Protein AF-A0A3M1JU33-F1 (afdb_monomer_lite)

Foldseek 3Di:
DDDPPPDPPVVVVVVVVVVVVVVVVVVQVVQQVVLLVLLCVLLVVLLVLLPPPQPFDDFDKDWDDQDDDDDDPQDFDWDDDQQKIKTWHWDFDPDPVDPRFTWIWIFIGGNNHTQDIDIHDGADNNDFTKMWTFAAQEPLAPGTKIWIWTFRYDPFDWIWIWIWDAASDNRHIDIDTPGTAGDDTWDWGPQLPPRHTKTKDFPRLLDQQFAHNLLADGAIWIWGQYNNYIDTCLLPPSNLSVLSNSLSVLSVSQDGFEHSNLNSLLRNLLSCLSNVNNLSSLVSCVSGPHQPDQGNQKDFQDDADPVRHRPPPRIDGHTSLVSSLVSCVVVPRDHDPNSD

Sequence (340 aa):
MQPKSRLVPAAAILAVLAALLAARAQAEPEREARFRALLDAHNRAHLENAEFMIPTVATTMIKSEPRQSDERDRGPWELRAGAIALHVALRRTESIDVAGFPSPLLTLRVDGVQKLVSEGSPALPDLPLFTAQLVELDPHNPHPEIVFSSYTGGAHCCSDTRVLVSDSSGESWRELKLGLFDGDRLTANDLDGDGRFELAMRDNAFLYTFGCYACSAAPLRILKVERGKIVDASSEPRFRDAHVTHLARMIRYAPEPGLGANGFLAGYVAQKIRLGEGDQAWKLMLDYHDRETDWGLDHCTAKLNEKGECPAGKTVTLDFPAALKRFLKEQGYPLPAAAR

Structure (mmCIF, N/CA/C/O backbone):
data_AF-A0A3M1JU33-F1
#
_entry.id   AF-A0A3M1JU33-F1
#
loop_
_atom_site.group_PDB
_atom_site.id
_atom_site.type_symbol
_atom_site.label_atom_id
_atom_site.label_alt_id
_atom_site.label_comp_id
_atom_site.label_asym_id
_atom_site.label_entity_id
_atom_site.label_seq_id
_atom_site.pdbx_PDB_ins_code
_atom_site.Cartn_x
_atom_site.Cartn_y
_atom_site.Cartn_z
_atom_site.occupancy
_atom_site.B_iso_or_equiv
_atom_site.auth_seq_id
_atom_site.auth_comp_id
_atom_site.auth_asym_id
_atom_site.auth_atom_id
_atom_site.pdbx_PDB_model_num
ATOM 1 N N . MET A 1 1 ? 55.156 5.568 -53.121 1.00 43.34 1 MET A N 1
ATOM 2 C CA . MET A 1 1 ? 53.686 5.413 -53.045 1.00 43.34 1 MET A CA 1
ATOM 3 C C . MET A 1 1 ? 53.219 5.974 -51.710 1.00 43.34 1 MET A C 1
ATOM 5 O O . MET A 1 1 ? 53.403 5.316 -50.700 1.00 43.34 1 MET A O 1
ATOM 9 N N . GLN A 1 2 ? 52.709 7.208 -51.678 1.00 38.84 2 GLN A N 1
ATOM 10 C CA . GLN A 1 2 ? 52.021 7.740 -50.495 1.00 38.84 2 GLN A CA 1
ATOM 11 C C . GLN A 1 2 ? 50.522 7.418 -50.603 1.00 38.84 2 GLN A C 1
ATOM 13 O O . GLN A 1 2 ? 49.966 7.553 -51.699 1.00 38.84 2 GLN A O 1
ATOM 18 N N . PRO A 1 3 ? 49.856 6.991 -49.517 1.00 51.41 3 PRO A N 1
ATOM 19 C CA . PRO A 1 3 ? 48.426 6.738 -49.542 1.00 51.41 3 PRO A CA 1
ATOM 20 C C . PRO A 1 3 ? 47.683 8.078 -49.559 1.00 51.41 3 PRO A C 1
ATOM 22 O O . PRO A 1 3 ? 47.862 8.914 -48.676 1.00 51.41 3 PRO A O 1
ATOM 25 N N . LYS A 1 4 ? 46.841 8.294 -50.576 1.00 45.62 4 LYS A N 1
ATOM 26 C CA . LYS A 1 4 ? 45.889 9.411 -50.597 1.00 45.62 4 LYS A CA 1
ATOM 27 C C . LYS A 1 4 ? 44.870 9.187 -49.477 1.00 45.62 4 LYS A C 1
ATOM 29 O O . LYS A 1 4 ? 43.966 8.367 -49.631 1.00 45.62 4 LYS A O 1
ATOM 34 N N . SER A 1 5 ? 45.009 9.902 -48.364 1.00 52.56 5 SER A N 1
ATOM 35 C CA . SER A 1 5 ? 43.964 9.989 -47.348 1.00 52.56 5 SER A CA 1
ATOM 36 C C . SER A 1 5 ? 42.758 10.707 -47.959 1.00 52.56 5 SER A C 1
ATOM 38 O O . SER A 1 5 ? 42.806 11.887 -48.305 1.00 52.56 5 SER A O 1
ATOM 40 N N . ARG A 1 6 ? 41.657 9.976 -48.154 1.00 56.50 6 ARG A N 1
ATOM 41 C CA . ARG A 1 6 ? 40.364 10.589 -48.461 1.00 56.50 6 ARG A CA 1
ATOM 42 C C . ARG A 1 6 ? 39.857 11.235 -47.174 1.00 56.50 6 ARG A C 1
ATOM 44 O O . ARG A 1 6 ? 39.250 10.563 -46.349 1.00 56.50 6 ARG A O 1
ATOM 51 N N . LEU A 1 7 ? 40.144 12.523 -46.991 1.00 56.19 7 LEU A N 1
ATOM 52 C CA . LEU A 1 7 ? 39.442 13.341 -46.006 1.00 56.19 7 LEU A CA 1
ATOM 53 C C . LEU A 1 7 ? 37.961 13.362 -46.391 1.00 56.19 7 LEU A C 1
ATOM 55 O O . LEU A 1 7 ? 37.595 13.882 -47.445 1.00 56.19 7 LEU A O 1
ATOM 59 N N . VAL A 1 8 ? 37.114 12.767 -45.553 1.00 58.38 8 VAL A N 1
ATOM 60 C CA . VAL A 1 8 ? 35.668 12.976 -45.642 1.00 58.38 8 VAL A CA 1
ATOM 61 C C . VAL A 1 8 ? 35.426 14.454 -45.313 1.00 58.38 8 VAL A C 1
ATOM 63 O O . VAL A 1 8 ? 35.881 14.911 -44.263 1.00 58.38 8 VAL A O 1
ATOM 66 N N . PRO A 1 9 ? 34.777 15.236 -46.194 1.00 66.25 9 PRO A N 1
ATOM 67 C CA . PRO A 1 9 ? 34.578 16.656 -45.946 1.00 66.25 9 PRO A CA 1
ATOM 68 C C . PRO A 1 9 ? 33.701 16.840 -44.704 1.00 66.25 9 PRO A C 1
ATOM 70 O O . PRO A 1 9 ? 32.690 16.155 -44.551 1.00 66.25 9 PRO A O 1
ATOM 73 N N . ALA A 1 10 ? 34.061 17.784 -43.831 1.00 63.72 10 ALA A N 1
ATOM 74 C CA . ALA A 1 10 ? 33.332 18.075 -42.591 1.00 63.72 10 ALA A CA 1
ATOM 75 C C . ALA A 1 10 ? 31.821 18.304 -42.818 1.00 63.72 10 ALA A C 1
ATOM 77 O O . ALA A 1 10 ? 31.008 17.931 -41.978 1.00 63.72 10 ALA A O 1
ATOM 78 N N . ALA A 1 11 ? 31.436 18.821 -43.990 1.00 64.31 11 ALA A N 1
ATOM 79 C CA . ALA A 1 11 ? 30.042 18.976 -44.405 1.00 64.31 11 ALA A CA 1
ATOM 80 C C . ALA A 1 11 ? 29.279 17.640 -44.539 1.00 64.31 11 ALA A C 1
ATOM 82 O O . ALA A 1 11 ? 28.100 17.580 -44.206 1.00 64.31 11 ALA A O 1
ATOM 83 N N . ALA A 1 12 ? 29.937 16.560 -44.975 1.00 68.69 12 ALA A N 1
ATOM 84 C CA . ALA A 1 12 ? 29.324 15.233 -45.059 1.00 68.69 12 ALA A CA 1
ATOM 85 C C . ALA A 1 12 ? 29.125 14.610 -43.667 1.00 68.69 12 ALA A C 1
ATOM 87 O O . ALA A 1 12 ? 28.102 13.979 -43.422 1.00 68.69 12 ALA A O 1
ATOM 88 N N . ILE A 1 13 ? 30.058 14.842 -42.736 1.00 72.31 13 ILE A N 1
ATOM 89 C CA . ILE A 1 13 ? 29.919 14.420 -41.332 1.00 72.31 13 ILE A CA 1
ATOM 90 C C . ILE A 1 13 ? 28.769 15.184 -40.662 1.00 72.31 13 ILE A C 1
ATOM 92 O O . ILE A 1 13 ? 27.927 14.573 -40.006 1.00 72.31 13 ILE A O 1
ATOM 96 N N . LEU A 1 14 ? 28.682 16.500 -40.885 1.00 72.44 14 LEU A N 1
ATOM 97 C CA . LEU A 1 14 ? 27.614 17.344 -40.345 1.00 72.44 14 LEU A CA 1
ATOM 98 C C . LEU A 1 14 ? 26.231 16.954 -40.896 1.00 72.44 14 LEU A C 1
ATOM 100 O O . LEU A 1 14 ? 25.266 16.908 -40.140 1.00 72.44 14 LEU A O 1
ATOM 104 N N . ALA A 1 15 ? 26.138 16.616 -42.187 1.00 75.00 15 ALA A N 1
ATOM 105 C CA . ALA A 1 15 ? 24.897 16.159 -42.814 1.00 75.00 15 ALA A CA 1
ATOM 106 C C . ALA A 1 15 ? 24.427 14.796 -42.274 1.00 75.00 15 ALA A C 1
ATOM 108 O O . ALA A 1 15 ? 23.235 14.611 -42.041 1.00 75.00 15 ALA A O 1
ATOM 109 N N . VAL A 1 16 ? 25.350 13.858 -42.023 1.00 76.62 16 VAL A N 1
ATOM 110 C CA . VAL A 1 16 ? 25.028 12.555 -41.412 1.00 76.62 16 VAL A CA 1
ATOM 111 C C . VAL A 1 16 ? 24.582 12.721 -39.958 1.00 76.62 16 VAL A C 1
ATOM 113 O O . VAL A 1 16 ? 23.584 12.128 -39.561 1.00 76.62 16 VAL A O 1
ATOM 116 N N . LEU A 1 17 ? 25.261 13.566 -39.175 1.00 76.88 17 LEU A N 1
ATOM 117 C CA . LEU A 1 17 ? 24.848 13.902 -37.807 1.00 76.88 17 LEU A CA 1
ATOM 118 C C . LEU A 1 17 ? 23.465 14.564 -37.772 1.00 76.88 17 LEU A C 1
ATOM 120 O O . LEU A 1 17 ? 22.628 14.172 -36.964 1.00 76.88 17 LEU A O 1
ATOM 124 N N . ALA A 1 18 ? 23.196 15.515 -38.669 1.00 74.81 18 ALA A N 1
ATOM 125 C CA . ALA A 1 18 ? 21.888 16.157 -38.779 1.00 74.81 18 ALA A CA 1
ATOM 126 C C . ALA A 1 18 ? 20.784 15.164 -39.181 1.00 74.81 18 ALA A C 1
ATOM 128 O O . ALA A 1 18 ? 19.700 15.195 -38.605 1.00 74.81 18 ALA A O 1
ATOM 129 N N . ALA A 1 19 ? 21.063 14.244 -40.112 1.00 73.25 19 ALA A N 1
ATOM 130 C CA . ALA A 1 19 ? 20.122 13.197 -40.510 1.00 73.25 19 ALA A CA 1
ATOM 131 C C . ALA A 1 19 ? 19.848 12.191 -39.377 1.00 73.25 19 ALA A C 1
ATOM 133 O O . ALA A 1 19 ? 18.701 11.806 -39.172 1.00 73.25 19 ALA A O 1
ATOM 134 N N . LEU A 1 20 ? 20.870 11.803 -38.605 1.00 72.94 20 LEU A N 1
ATOM 135 C CA . LEU A 1 20 ? 20.719 10.938 -37.429 1.00 72.94 20 LEU A CA 1
ATOM 136 C C . LEU A 1 20 ? 19.917 11.621 -36.313 1.00 72.94 20 LEU A C 1
ATOM 138 O O . LEU A 1 20 ? 19.068 10.985 -35.694 1.00 72.94 20 LEU A O 1
ATOM 142 N N . LEU A 1 21 ? 20.150 12.916 -36.078 1.00 71.19 21 LEU A N 1
ATOM 143 C CA . LEU A 1 21 ? 19.381 13.710 -35.117 1.00 71.19 21 LEU A CA 1
ATOM 144 C C . LEU A 1 21 ? 17.921 13.865 -35.553 1.00 71.19 21 LEU A C 1
ATOM 146 O O . LEU A 1 21 ? 17.030 13.682 -34.731 1.00 71.19 21 LEU A O 1
ATOM 150 N N . ALA A 1 22 ? 17.668 14.138 -36.836 1.00 63.25 22 ALA A N 1
ATOM 151 C CA . ALA A 1 22 ? 16.316 14.228 -37.382 1.00 63.25 22 ALA A CA 1
ATOM 152 C C . ALA A 1 22 ? 15.576 12.880 -37.315 1.00 63.25 22 ALA A C 1
ATOM 154 O O . ALA A 1 22 ? 14.426 12.833 -36.887 1.00 63.25 22 ALA A O 1
ATOM 155 N N . ALA A 1 23 ? 16.249 11.775 -37.655 1.00 62.78 23 ALA A N 1
ATOM 156 C CA . ALA A 1 23 ? 15.681 10.433 -37.544 1.00 62.78 23 ALA A CA 1
ATOM 157 C C . ALA A 1 23 ? 15.350 10.069 -36.088 1.00 62.78 23 ALA A C 1
ATOM 159 O O . ALA A 1 23 ? 14.279 9.533 -35.817 1.00 62.78 23 ALA A O 1
ATOM 160 N N . ARG A 1 24 ? 16.227 10.411 -35.134 1.00 70.12 24 ARG A N 1
ATOM 161 C CA . ARG A 1 24 ? 15.970 10.202 -33.701 1.00 70.12 24 ARG A CA 1
ATOM 162 C C . ARG A 1 24 ? 14.818 11.075 -33.193 1.00 70.12 24 ARG A C 1
ATOM 164 O O . ARG A 1 24 ? 13.979 10.586 -32.449 1.00 70.12 24 ARG A O 1
ATOM 171 N N . ALA A 1 25 ? 14.741 12.329 -33.643 1.00 64.19 25 ALA A N 1
ATOM 172 C CA . ALA A 1 25 ? 13.662 13.252 -33.292 1.00 64.19 25 ALA A CA 1
ATOM 173 C C . ALA A 1 25 ? 12.283 12.796 -33.801 1.00 64.19 25 ALA A C 1
ATOM 175 O O . ALA A 1 25 ? 11.274 13.153 -33.203 1.00 64.19 25 ALA A O 1
ATOM 176 N N . GLN A 1 26 ? 12.233 12.006 -34.878 1.00 63.12 26 GLN A N 1
ATOM 177 C CA . GLN A 1 26 ? 10.991 11.454 -35.422 1.00 63.12 26 GLN A CA 1
ATOM 178 C C . GLN A 1 26 ? 10.647 10.069 -34.846 1.00 63.12 26 GLN A C 1
ATOM 180 O O . GLN A 1 26 ? 9.475 9.761 -34.645 1.00 63.12 26 GLN A O 1
ATOM 185 N N . ALA A 1 27 ? 11.657 9.261 -34.514 1.00 72.44 27 ALA A N 1
ATOM 186 C CA . ALA A 1 27 ? 11.470 7.928 -33.945 1.00 72.44 27 ALA A CA 1
ATOM 187 C C . ALA A 1 27 ? 10.917 7.940 -32.506 1.00 72.44 27 ALA A C 1
ATOM 189 O O . ALA A 1 27 ? 10.170 7.033 -32.144 1.00 72.44 27 ALA A O 1
ATOM 190 N N . GLU A 1 28 ? 11.258 8.943 -31.688 1.00 75.75 28 GLU A N 1
ATOM 191 C CA . GLU A 1 28 ? 10.765 9.034 -30.301 1.00 75.75 28 GLU A CA 1
ATOM 192 C C . GLU A 1 28 ? 9.240 9.270 -30.227 1.00 75.75 28 GLU A C 1
ATOM 194 O O . GLU A 1 28 ? 8.565 8.453 -29.599 1.00 75.75 28 GLU A O 1
ATOM 199 N N . PRO A 1 29 ? 8.643 10.258 -30.932 1.00 80.56 29 PRO A N 1
ATOM 200 C CA . PRO A 1 29 ? 7.186 10.425 -30.959 1.00 80.56 29 PRO A CA 1
ATOM 201 C C . PRO A 1 29 ? 6.429 9.205 -31.502 1.00 80.56 29 PRO A C 1
ATOM 203 O O . PRO A 1 29 ? 5.357 8.862 -31.005 1.00 80.56 29 PRO A O 1
ATOM 206 N N . GLU A 1 30 ? 6.972 8.514 -32.511 1.00 84.81 30 GLU A N 1
ATOM 207 C CA . GLU A 1 30 ? 6.365 7.281 -33.033 1.00 84.81 30 GLU A CA 1
ATOM 208 C C . GLU A 1 30 ? 6.422 6.141 -32.007 1.00 84.81 30 GLU A C 1
ATOM 210 O O . GLU A 1 30 ? 5.458 5.384 -31.850 1.00 84.81 30 GLU A O 1
ATOM 215 N N . ARG A 1 31 ? 7.539 6.024 -31.277 1.00 86.81 31 ARG A N 1
ATOM 216 C CA . ARG A 1 31 ? 7.705 5.050 -30.194 1.00 86.81 31 ARG A CA 1
ATOM 217 C C . ARG A 1 31 ? 6.733 5.323 -29.050 1.00 86.81 31 ARG A C 1
ATOM 219 O O . ARG A 1 31 ? 6.109 4.379 -28.564 1.00 86.81 31 ARG A O 1
ATOM 226 N N . GLU A 1 32 ? 6.588 6.584 -28.663 1.00 86.31 32 GLU A N 1
ATOM 227 C CA . GLU A 1 32 ? 5.654 7.067 -27.647 1.00 86.31 32 GLU A CA 1
ATOM 228 C C . GLU A 1 32 ? 4.199 6.763 -28.024 1.00 86.31 32 GLU A C 1
ATOM 230 O O . GLU A 1 32 ? 3.499 6.047 -27.303 1.00 86.31 32 GLU A O 1
ATOM 235 N N . ALA A 1 33 ? 3.770 7.187 -29.215 1.00 88.94 33 ALA A N 1
ATOM 236 C CA . ALA A 1 33 ? 2.422 6.925 -29.711 1.00 88.94 33 ALA A CA 1
ATOM 237 C C . ALA A 1 33 ? 2.118 5.420 -29.776 1.00 88.94 33 ALA A C 1
ATOM 239 O O . ALA A 1 33 ? 1.036 4.974 -29.383 1.00 88.94 33 ALA A O 1
ATOM 240 N N . ARG A 1 34 ? 3.090 4.607 -30.215 1.00 92.19 34 ARG A N 1
ATOM 241 C CA . ARG A 1 34 ? 2.953 3.146 -30.242 1.00 92.19 34 ARG A CA 1
ATOM 242 C C . ARG A 1 34 ? 2.850 2.554 -28.835 1.00 92.19 34 ARG A C 1
ATOM 244 O O . ARG A 1 34 ? 2.058 1.633 -28.641 1.00 92.19 34 ARG A O 1
ATOM 251 N N . PHE A 1 35 ? 3.617 3.065 -27.870 1.00 93.06 35 PHE A N 1
ATOM 252 C CA . PHE A 1 35 ? 3.530 2.634 -26.475 1.00 93.06 35 PHE A CA 1
ATOM 253 C C . PHE A 1 35 ? 2.130 2.870 -25.914 1.00 93.06 35 PHE A C 1
ATOM 255 O O . PHE A 1 35 ? 1.522 1.925 -25.412 1.00 93.06 35 PHE A O 1
ATOM 262 N N . ARG A 1 36 ? 1.595 4.092 -26.051 1.00 92.38 36 ARG A N 1
ATOM 263 C CA . ARG A 1 36 ? 0.246 4.417 -25.556 1.00 92.38 36 ARG A CA 1
ATOM 264 C C . ARG A 1 36 ? -0.819 3.574 -26.241 1.00 92.38 36 ARG A C 1
ATOM 266 O O . ARG A 1 36 ? -1.616 2.944 -25.556 1.00 92.38 36 ARG A O 1
ATOM 273 N N . ALA A 1 37 ? -0.760 3.447 -27.567 1.00 93.44 37 ALA A N 1
ATOM 274 C CA . ALA A 1 37 ? -1.710 2.629 -28.316 1.00 93.44 37 ALA A CA 1
ATOM 275 C C . ALA A 1 37 ? -1.711 1.155 -27.869 1.00 93.44 37 ALA A C 1
ATOM 277 O O . ALA A 1 37 ? -2.775 0.548 -27.744 1.00 93.44 37 ALA A O 1
ATOM 278 N N . LEU A 1 38 ? -0.535 0.570 -27.608 1.00 94.50 38 LEU A N 1
ATOM 279 C CA . LEU A 1 38 ? -0.427 -0.800 -27.099 1.00 94.50 38 LEU A CA 1
ATOM 280 C C . LEU A 1 38 ? -0.901 -0.918 -25.651 1.00 94.50 38 LEU A C 1
ATOM 282 O O . LEU A 1 38 ? -1.591 -1.883 -25.325 1.00 94.50 38 LEU A O 1
ATOM 286 N N . LEU A 1 39 ? -0.548 0.040 -24.791 1.00 94.69 39 LEU A N 1
ATOM 287 C CA . LEU A 1 39 ? -0.994 0.068 -23.401 1.00 94.69 39 LEU A CA 1
ATOM 288 C C . LEU A 1 39 ? -2.526 0.128 -23.328 1.00 94.69 39 LEU A C 1
ATOM 290 O O . LEU A 1 39 ? -3.127 -0.687 -22.630 1.00 94.69 39 LEU A O 1
ATOM 294 N N . ASP A 1 40 ? -3.159 0.999 -24.109 1.00 93.88 40 ASP A N 1
ATOM 295 C CA . ASP A 1 40 ? -4.617 1.113 -24.174 1.00 93.88 40 ASP A CA 1
ATOM 296 C C . ASP A 1 40 ? -5.252 -0.143 -24.776 1.00 93.88 40 ASP A C 1
ATOM 298 O O . ASP A 1 40 ? -6.207 -0.689 -24.227 1.00 93.88 40 ASP A O 1
ATOM 302 N N . ALA A 1 41 ? -4.708 -0.669 -25.879 1.00 95.44 41 ALA A N 1
ATOM 303 C CA . ALA A 1 41 ? -5.243 -1.870 -26.518 1.00 95.44 41 ALA A CA 1
ATOM 304 C C . ALA A 1 41 ? -5.181 -3.101 -25.599 1.00 95.44 41 ALA A C 1
ATOM 306 O O . ALA A 1 41 ? -6.154 -3.848 -25.509 1.00 95.44 41 ALA A O 1
ATOM 307 N N . HIS A 1 42 ? -4.069 -3.296 -24.887 1.00 95.56 42 HIS A N 1
ATOM 308 C CA . HIS A 1 42 ? -3.886 -4.406 -23.951 1.00 95.56 42 HIS A CA 1
ATOM 309 C C . HIS A 1 42 ? -4.799 -4.332 -22.727 1.00 95.56 42 HIS A C 1
ATOM 311 O O . HIS A 1 42 ? -5.046 -5.359 -22.095 1.00 95.56 42 HIS A O 1
ATOM 317 N N . ASN A 1 43 ? -5.281 -3.138 -22.382 1.00 95.81 43 ASN A N 1
ATOM 318 C CA . ASN A 1 43 ? -6.063 -2.903 -21.173 1.00 95.81 43 ASN A CA 1
ATOM 319 C C . ASN A 1 43 ? -7.472 -2.383 -21.460 1.00 95.81 43 ASN A C 1
ATOM 321 O O . ASN A 1 43 ? -8.170 -2.019 -20.523 1.00 95.81 43 ASN A O 1
ATOM 325 N N . ARG A 1 44 ? -7.916 -2.385 -22.722 1.00 93.69 44 ARG A N 1
ATOM 326 C CA . ARG A 1 44 ? -9.207 -1.824 -23.140 1.00 93.69 44 ARG A CA 1
ATOM 327 C C . ARG A 1 44 ? -10.370 -2.332 -22.295 1.00 93.69 44 ARG A C 1
ATOM 329 O O . ARG A 1 44 ? -11.113 -1.526 -21.756 1.00 93.69 44 ARG A O 1
ATOM 336 N N . ALA A 1 45 ? -10.456 -3.649 -22.109 1.00 90.44 45 ALA A N 1
ATOM 337 C CA . ALA A 1 45 ? -11.501 -4.256 -21.291 1.00 90.44 45 ALA A CA 1
ATOM 338 C C . ALA A 1 45 ? -11.461 -3.766 -19.833 1.00 90.44 45 ALA A C 1
ATOM 340 O O . ALA A 1 45 ? -12.504 -3.566 -19.229 1.00 90.44 45 ALA A O 1
ATOM 341 N N . HIS A 1 46 ? -10.277 -3.538 -19.260 1.00 91.50 46 HIS A N 1
ATOM 342 C CA . HIS A 1 46 ? -10.152 -2.999 -17.902 1.00 91.50 46 HIS A CA 1
ATOM 343 C C . HIS A 1 46 ? -10.540 -1.527 -17.842 1.00 91.50 46 HIS A C 1
ATOM 345 O O . HIS A 1 46 ? -11.219 -1.127 -16.910 1.00 91.50 46 HIS A O 1
ATOM 351 N N . LEU A 1 47 ? -10.132 -0.732 -18.833 1.00 90.00 47 LEU A N 1
ATOM 352 C CA . LEU A 1 47 ? -10.402 0.705 -18.899 1.00 90.00 47 LEU A CA 1
ATOM 353 C C . LEU A 1 47 ? -11.888 1.009 -19.128 1.00 90.00 47 LEU A C 1
ATOM 355 O O . LEU A 1 47 ? -12.414 1.920 -18.499 1.00 90.00 47 LEU A O 1
ATOM 359 N N . GLU A 1 48 ? -12.564 0.231 -19.975 1.00 86.19 48 GLU A N 1
ATOM 360 C CA . GLU A 1 48 ? -14.014 0.331 -20.205 1.00 86.19 48 GLU A CA 1
ATOM 361 C C . GLU A 1 48 ? -14.817 -0.070 -18.959 1.00 86.19 48 GLU A C 1
ATOM 363 O O . GLU A 1 48 ? -15.863 0.507 -18.685 1.00 86.19 48 GLU A O 1
ATOM 368 N N . ASN A 1 49 ? -14.301 -1.019 -18.175 1.00 73.50 49 ASN A N 1
ATOM 369 C CA . ASN A 1 49 ? -14.936 -1.493 -16.947 1.00 73.50 49 ASN A CA 1
ATOM 370 C C . ASN A 1 49 ? -14.457 -0.748 -15.687 1.00 73.50 49 ASN A C 1
ATOM 372 O O . ASN A 1 49 ? -14.935 -1.029 -14.597 1.00 73.50 49 ASN A O 1
ATOM 376 N N . ALA A 1 50 ? -13.533 0.212 -15.789 1.00 69.56 50 ALA A N 1
ATOM 377 C CA . ALA A 1 50 ? -12.955 0.903 -14.630 1.00 69.56 50 ALA A CA 1
ATOM 378 C C . ALA A 1 50 ? -13.917 1.890 -13.937 1.00 69.56 50 ALA A C 1
ATOM 380 O O . ALA A 1 50 ? -13.522 2.562 -12.983 1.00 69.56 50 ALA A O 1
ATOM 381 N N . GLU A 1 51 ? -15.172 1.984 -14.387 1.00 56.31 51 GLU A N 1
ATOM 382 C CA . GLU A 1 51 ? -16.220 2.798 -13.758 1.00 56.31 51 GLU A CA 1
ATOM 383 C C . GLU A 1 51 ? -16.729 2.234 -12.420 1.00 56.31 51 GLU A C 1
ATOM 385 O O . GLU A 1 51 ? -17.568 2.860 -11.769 1.00 56.31 51 GLU A O 1
ATOM 390 N N . PHE A 1 52 ? -16.177 1.117 -11.934 1.00 53.22 52 PHE A N 1
ATOM 391 C CA . PHE A 1 52 ? -16.380 0.678 -10.555 1.00 53.22 52 PHE A CA 1
ATOM 392 C C . PHE A 1 52 ? -15.656 1.623 -9.588 1.00 53.22 52 PHE A C 1
ATOM 394 O O . PHE A 1 52 ? -14.535 1.385 -9.125 1.00 53.22 52 PHE A O 1
ATOM 401 N N . MET A 1 53 ? -16.326 2.722 -9.248 1.00 53.31 53 MET A N 1
ATOM 402 C CA . MET A 1 53 ? -16.142 3.343 -7.945 1.00 53.31 53 MET A CA 1
ATOM 403 C C . MET A 1 53 ? -16.452 2.249 -6.926 1.00 53.31 53 MET A C 1
ATOM 405 O O . MET A 1 53 ? -17.618 1.894 -6.765 1.00 53.31 53 MET A O 1
ATOM 409 N N . ILE A 1 54 ? -15.418 1.694 -6.278 1.00 56.56 54 ILE A N 1
ATOM 410 C CA . ILE A 1 54 ? -15.601 0.931 -5.037 1.00 56.56 54 ILE A CA 1
ATOM 411 C C . ILE A 1 54 ? -16.541 1.795 -4.194 1.00 56.56 54 ILE A C 1
ATOM 413 O O . ILE A 1 54 ? -16.185 2.958 -3.954 1.00 56.56 54 ILE A O 1
ATOM 417 N N . PRO A 1 55 ? -17.757 1.320 -3.872 1.00 54.59 55 PRO A N 1
ATOM 418 C CA . PRO A 1 55 ? -18.745 2.151 -3.215 1.00 54.59 55 PRO A CA 1
ATOM 419 C C . PRO A 1 55 ? -18.099 2.772 -1.986 1.00 54.59 55 PRO A C 1
ATOM 421 O O . PRO A 1 55 ? -17.574 2.059 -1.133 1.00 54.59 55 PRO A O 1
ATOM 424 N N . THR A 1 56 ? -18.086 4.103 -1.898 1.00 58.84 56 THR A N 1
ATOM 425 C CA . THR A 1 56 ? -17.616 4.755 -0.680 1.00 58.84 56 THR A CA 1
ATOM 426 C C . THR A 1 56 ? -18.652 4.470 0.397 1.00 58.84 56 THR A C 1
ATOM 428 O O . THR A 1 56 ? -19.647 5.186 0.523 1.00 58.84 56 THR A O 1
ATOM 431 N N . VAL A 1 57 ? -18.451 3.395 1.154 1.00 67.81 57 VAL A N 1
ATOM 432 C CA . VAL A 1 57 ? -19.254 3.121 2.339 1.00 67.81 57 VAL A CA 1
ATOM 433 C C . VAL A 1 57 ? -18.884 4.183 3.364 1.00 67.81 57 VAL A C 1
ATOM 435 O O . VAL A 1 57 ? -17.721 4.325 3.741 1.00 67.81 57 VAL A O 1
ATOM 438 N N . ALA A 1 58 ? -19.864 4.986 3.777 1.00 70.81 58 ALA A N 1
ATOM 439 C CA . ALA A 1 58 ? -19.639 6.001 4.791 1.00 70.81 58 ALA A CA 1
ATOM 440 C C . ALA A 1 58 ? -19.221 5.316 6.099 1.00 70.81 58 ALA A C 1
ATOM 442 O O . ALA A 1 58 ? -20.016 4.614 6.720 1.00 70.81 58 ALA A O 1
ATOM 443 N N . THR A 1 59 ? -17.973 5.520 6.513 1.00 79.12 59 THR A N 1
ATOM 444 C CA . THR A 1 59 ? -17.468 5.012 7.790 1.00 79.12 59 THR A CA 1
ATOM 445 C C . THR A 1 59 ? -17.460 6.097 8.846 1.00 79.12 59 THR A C 1
ATOM 447 O O . THR A 1 59 ? -17.182 7.266 8.565 1.00 79.12 59 THR A O 1
ATOM 450 N N . THR A 1 60 ? -17.671 5.689 10.087 1.00 86.31 60 THR A N 1
ATOM 451 C CA . THR A 1 60 ? -17.563 6.567 11.243 1.00 86.31 60 THR A CA 1
ATOM 452 C C . THR A 1 60 ? -16.087 6.773 11.593 1.00 86.31 60 THR A C 1
ATOM 454 O O . THR A 1 60 ? -15.389 5.824 11.955 1.00 86.31 60 THR A O 1
ATOM 457 N N . MET A 1 61 ? -15.591 8.009 11.487 1.00 91.81 61 MET A N 1
ATOM 458 C CA . MET A 1 61 ? -14.181 8.302 11.748 1.00 91.81 61 MET A CA 1
ATOM 459 C C . MET A 1 61 ? -13.932 9.701 12.308 1.00 91.81 61 MET A C 1
ATOM 461 O O . MET A 1 61 ? -14.649 10.653 12.009 1.00 91.81 61 MET A O 1
ATOM 465 N N . ILE A 1 62 ? -12.844 9.820 13.064 1.00 89.06 62 ILE A N 1
ATOM 466 C CA . ILE A 1 62 ? -12.172 11.083 13.356 1.00 89.06 62 ILE A CA 1
ATOM 467 C C . ILE A 1 62 ? -11.142 11.314 12.254 1.00 89.06 62 ILE A C 1
ATOM 469 O O . ILE A 1 62 ? -10.345 10.425 11.948 1.00 89.06 62 ILE A O 1
ATOM 473 N N . LYS A 1 63 ? -11.109 12.522 11.699 1.00 88.44 63 LYS A N 1
ATOM 474 C CA . LYS A 1 63 ? -10.075 12.962 10.765 1.00 88.44 63 LYS A CA 1
ATOM 475 C C . LYS A 1 63 ? -9.645 14.372 11.137 1.00 88.44 63 LYS A C 1
ATOM 477 O O . LYS A 1 63 ? -10.484 15.262 11.237 1.00 88.44 63 LYS A O 1
ATOM 482 N N . SER A 1 64 ? -8.349 14.579 11.331 1.00 84.06 64 SER A N 1
ATOM 483 C CA . SER A 1 64 ? -7.801 15.934 11.380 1.00 84.06 64 SER A CA 1
ATOM 484 C C . SER A 1 64 ? -7.561 16.432 9.955 1.00 84.06 64 SER A C 1
ATOM 486 O O . SER A 1 64 ? -7.026 15.687 9.121 1.00 84.06 64 SER A O 1
ATOM 488 N N . GLU A 1 65 ? -7.887 17.691 9.694 1.00 77.00 65 GLU A N 1
ATOM 489 C CA . GLU A 1 65 ? -7.653 18.337 8.402 1.00 77.00 65 GLU A CA 1
ATOM 490 C C . GLU A 1 65 ? -6.491 19.340 8.481 1.00 77.00 65 GLU A C 1
ATOM 492 O O . GLU A 1 65 ? -6.295 19.962 9.532 1.00 77.00 65 GLU A O 1
ATOM 497 N N . PRO A 1 66 ? -5.735 19.544 7.383 1.00 66.88 66 PRO A N 1
ATOM 498 C CA . PRO A 1 66 ? -4.788 20.649 7.285 1.00 66.88 66 PRO A CA 1
ATOM 499 C C . PRO A 1 66 ? -5.553 21.968 7.416 1.00 66.88 66 PRO A C 1
ATOM 501 O O . PRO A 1 66 ? -6.513 22.202 6.680 1.00 66.88 66 PRO A O 1
ATOM 504 N N . ARG A 1 67 ? -5.149 22.850 8.334 1.00 61.16 67 ARG A N 1
ATOM 505 C CA . ARG A 1 67 ? -5.781 24.169 8.476 1.00 61.16 67 ARG A CA 1
ATOM 506 C C . ARG A 1 67 ? -4.874 25.274 7.968 1.00 61.16 67 ARG A C 1
ATOM 508 O O . ARG A 1 67 ? -3.729 25.391 8.391 1.00 61.16 67 ARG A O 1
ATOM 515 N N . GLN A 1 68 ? -5.428 26.130 7.111 1.00 50.78 68 GLN A N 1
ATOM 516 C CA . GLN A 1 68 ? -4.902 27.477 6.912 1.00 50.78 68 GLN A CA 1
ATOM 517 C C . GLN A 1 68 ? -5.160 28.259 8.202 1.00 50.78 68 GLN A C 1
ATOM 519 O O . GLN A 1 68 ? -6.314 28.501 8.540 1.00 50.78 68 GLN A O 1
ATOM 524 N N . SER A 1 69 ? -4.087 28.551 8.940 1.00 47.91 69 SER A N 1
ATOM 525 C CA . SER A 1 69 ? -3.975 29.624 9.940 1.00 47.91 69 SER A CA 1
ATOM 526 C C . SER A 1 69 ? -5.286 30.035 10.633 1.00 47.91 69 SER A C 1
ATOM 528 O O . SER A 1 69 ? -5.926 30.993 10.214 1.00 47.91 69 SER A O 1
ATOM 530 N N . ASP A 1 70 ? -5.692 29.299 11.669 1.00 47.69 70 ASP A N 1
ATOM 531 C CA . ASP A 1 70 ? -6.231 29.877 12.909 1.00 47.69 70 ASP A CA 1
ATOM 532 C C . ASP A 1 70 ? -6.625 28.771 13.897 1.00 47.69 70 ASP A C 1
ATOM 534 O O . ASP A 1 70 ? -7.262 27.769 13.564 1.00 47.69 70 ASP A O 1
ATOM 538 N N . GLU A 1 71 ? -6.229 28.984 15.148 1.00 51.28 71 GLU A N 1
ATOM 539 C CA . GLU A 1 71 ? -6.060 28.042 16.262 1.00 51.28 71 GLU A CA 1
ATOM 540 C C . GLU A 1 71 ? -7.334 27.359 16.815 1.00 51.28 71 GLU A C 1
ATOM 542 O O . GLU A 1 71 ? -7.363 26.935 17.968 1.00 51.28 71 GLU A O 1
ATOM 547 N N . ARG A 1 72 ? -8.400 27.211 16.021 1.00 47.44 72 ARG A N 1
ATOM 548 C CA . ARG A 1 72 ? -9.730 26.802 16.511 1.00 47.44 72 ARG A CA 1
ATOM 549 C C . ARG A 1 72 ? -10.050 25.292 16.521 1.00 47.44 72 ARG A C 1
ATOM 551 O O . ARG A 1 72 ? -11.092 24.951 17.053 1.00 47.44 72 ARG A O 1
ATOM 558 N N . ASP A 1 73 ? -9.181 24.394 16.029 1.00 52.22 73 ASP A N 1
ATOM 559 C CA . ASP A 1 73 ? -9.336 22.913 16.160 1.00 52.22 73 ASP A CA 1
ATOM 560 C C . ASP A 1 73 ? -8.080 22.281 16.759 1.00 52.22 73 ASP A C 1
ATOM 562 O O . ASP A 1 73 ? -7.386 21.471 16.148 1.00 52.22 73 ASP A O 1
ATOM 566 N N . ARG A 1 74 ? -7.768 22.659 17.992 1.00 63.53 74 ARG A N 1
ATOM 567 C CA . ARG A 1 74 ? -6.858 21.872 18.835 1.00 63.53 74 ARG A CA 1
ATOM 568 C C . ARG A 1 74 ? -7.636 21.129 19.921 1.00 63.53 74 ARG A C 1
ATOM 570 O O . ARG A 1 74 ? -7.118 20.917 21.013 1.00 63.53 74 ARG A O 1
ATOM 577 N N . GLY A 1 75 ? -8.911 20.833 19.666 1.00 64.81 75 GLY A N 1
ATOM 578 C CA . GLY A 1 75 ? -9.740 20.114 20.622 1.00 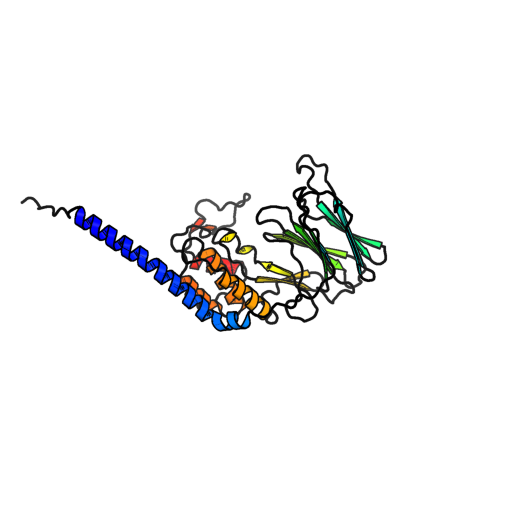64.81 75 GLY A CA 1
ATOM 579 C C . GLY A 1 75 ? -9.223 18.691 20.814 1.00 64.81 75 GLY A C 1
ATOM 580 O O . GLY A 1 75 ? -8.577 18.151 19.915 1.00 64.81 75 GLY A O 1
ATOM 581 N N . PRO A 1 76 ? -9.519 18.047 21.949 1.00 80.44 76 PRO A N 1
ATOM 582 C CA . PRO A 1 76 ? -9.625 16.607 21.896 1.00 80.44 76 PRO A CA 1
ATOM 583 C C . PRO A 1 76 ? -10.726 16.233 20.893 1.00 80.44 76 PRO A C 1
ATOM 585 O O . PRO A 1 76 ? -11.803 16.832 20.885 1.00 80.44 76 PRO A O 1
ATOM 588 N N . TRP A 1 77 ? -10.451 15.262 20.032 1.00 91.62 77 TRP A N 1
ATOM 589 C CA . TRP A 1 77 ? -11.439 14.706 19.116 1.00 91.62 77 TRP A CA 1
ATOM 590 C C . TRP A 1 77 ? -12.091 13.503 19.769 1.00 91.62 77 TRP A C 1
ATOM 592 O O . TRP A 1 77 ? -11.393 12.625 20.271 1.00 91.62 77 TRP A O 1
ATOM 602 N N . GLU A 1 78 ? -13.415 13.430 19.726 1.00 93.75 78 GLU A N 1
ATOM 603 C CA . GLU A 1 78 ? -14.155 12.313 20.301 1.00 93.75 78 GLU A CA 1
ATOM 604 C C . GLU A 1 78 ? -15.021 11.615 19.262 1.00 93.75 78 GLU A C 1
ATOM 606 O O . GLU A 1 78 ? -15.603 12.241 18.376 1.00 93.75 78 GLU A O 1
ATOM 611 N N . LEU A 1 79 ? -15.133 10.300 19.415 1.00 94.56 79 LEU A N 1
ATOM 612 C CA . LEU A 1 79 ? -16.059 9.467 18.673 1.00 94.56 79 LEU A CA 1
ATOM 613 C C . LEU A 1 79 ? -16.713 8.470 19.618 1.00 94.56 79 LEU A C 1
ATOM 615 O O . LEU A 1 79 ? -16.032 7.868 20.443 1.00 94.56 79 LEU A O 1
ATOM 619 N N . ARG A 1 80 ? -18.025 8.264 19.486 1.00 94.62 80 ARG A N 1
ATOM 620 C CA . ARG A 1 80 ? -18.765 7.239 20.231 1.00 94.62 80 ARG A CA 1
ATOM 621 C C . ARG A 1 80 ? -19.625 6.422 19.281 1.00 94.62 80 ARG A C 1
ATOM 623 O O . ARG A 1 80 ? -20.348 6.992 18.470 1.00 94.62 80 ARG A O 1
ATOM 630 N N . ALA A 1 81 ? -19.559 5.104 19.413 1.00 92.75 81 ALA A N 1
ATOM 631 C CA . ALA A 1 81 ? -20.375 4.156 18.668 1.00 92.75 81 ALA A CA 1
ATOM 632 C C . ALA A 1 81 ? -20.669 2.943 19.562 1.00 92.75 81 ALA A C 1
ATOM 634 O O . ALA A 1 81 ? -19.785 2.138 19.854 1.00 92.75 81 ALA A O 1
ATOM 635 N N . GLY A 1 82 ? -21.913 2.837 20.039 1.00 92.12 82 GLY A N 1
ATOM 636 C CA . GLY A 1 82 ? -22.292 1.820 21.022 1.00 92.12 82 GLY A CA 1
ATOM 637 C C . GLY A 1 82 ? -21.443 1.912 22.296 1.00 92.12 82 GLY A C 1
ATOM 638 O O . GLY A 1 82 ? -21.314 2.987 22.882 1.00 92.12 82 GLY A O 1
ATOM 639 N N . ALA A 1 83 ? -20.852 0.785 22.699 1.00 93.44 83 ALA A N 1
ATOM 640 C CA . ALA A 1 83 ? -19.961 0.677 23.856 1.00 93.44 83 ALA A CA 1
ATOM 641 C C . ALA A 1 83 ? -18.590 1.350 23.648 1.00 93.44 83 ALA A C 1
ATOM 643 O O . ALA A 1 83 ? -17.897 1.647 24.623 1.00 93.44 83 ALA A O 1
ATOM 644 N N . ILE A 1 84 ? -18.186 1.592 22.396 1.00 96.19 84 ILE A N 1
ATOM 645 C CA . ILE A 1 84 ? -16.856 2.100 22.055 1.00 96.19 84 ILE A CA 1
ATOM 646 C C . ILE A 1 84 ? -16.849 3.626 22.094 1.00 96.19 84 ILE A C 1
ATOM 648 O O . ILE A 1 84 ? -17.684 4.294 21.479 1.00 96.19 84 ILE A O 1
ATOM 652 N N . ALA A 1 85 ? -15.855 4.183 22.782 1.00 97.12 85 ALA A N 1
ATOM 653 C CA . ALA A 1 85 ? -15.532 5.598 22.757 1.00 97.12 85 ALA A CA 1
ATOM 654 C C . ALA A 1 85 ? -14.043 5.803 22.455 1.00 97.12 85 ALA A C 1
ATOM 656 O O . ALA A 1 85 ? -13.178 5.280 23.160 1.00 97.12 85 ALA A O 1
ATOM 657 N N . LEU A 1 86 ? -13.751 6.599 21.429 1.00 97.62 86 LEU A N 1
ATOM 658 C CA . LEU A 1 86 ? -12.408 7.043 21.077 1.00 97.62 86 LEU A CA 1
ATOM 659 C C . LEU A 1 86 ? -12.246 8.498 21.489 1.00 97.62 86 LEU A C 1
ATOM 661 O O . LEU A 1 86 ? -13.132 9.317 21.255 1.00 97.62 86 LEU A O 1
ATOM 665 N N . HIS A 1 87 ? -11.101 8.816 22.072 1.00 96.69 87 HIS A N 1
ATOM 666 C CA . HIS A 1 87 ? -10.699 10.182 22.366 1.00 96.69 87 HIS A CA 1
ATOM 667 C C . HIS A 1 87 ? -9.268 10.380 21.877 1.00 96.69 87 HIS A C 1
ATOM 669 O O . HIS A 1 87 ? -8.366 9.706 22.366 1.00 96.69 87 HIS A O 1
ATOM 675 N N . VAL A 1 88 ? -9.042 11.303 20.949 1.00 95.00 88 VAL A N 1
ATOM 676 C CA . VAL A 1 88 ? -7.706 11.654 20.460 1.00 95.00 88 VAL A CA 1
ATOM 677 C C . VAL A 1 88 ? -7.320 13.022 21.004 1.00 95.00 88 VAL A C 1
ATOM 679 O O . VAL A 1 88 ? -8.113 13.951 20.928 1.00 95.00 88 VAL A O 1
ATOM 682 N N . ALA A 1 89 ? -6.110 13.171 21.533 1.00 92.06 89 ALA A N 1
ATOM 683 C CA . ALA A 1 89 ? -5.549 14.467 21.913 1.00 92.06 89 ALA A CA 1
ATOM 684 C C . ALA A 1 89 ? -4.107 14.590 21.423 1.00 92.06 89 ALA A C 1
ATOM 686 O O . ALA A 1 89 ? -3.397 13.594 21.332 1.00 92.06 89 ALA A O 1
ATOM 687 N N . LEU A 1 90 ? -3.651 15.807 21.126 1.00 88.75 90 LEU A N 1
ATOM 688 C CA . LEU A 1 90 ? -2.248 16.030 20.782 1.00 88.75 90 LEU A CA 1
ATOM 689 C C . LEU A 1 90 ? -1.407 16.129 22.053 1.00 88.75 90 LEU A C 1
ATOM 691 O O . LEU A 1 90 ? -1.636 16.996 22.897 1.00 88.75 90 LEU A O 1
ATOM 695 N N . ARG A 1 91 ? -0.397 15.271 22.163 1.00 85.56 91 ARG A N 1
ATOM 696 C CA . ARG A 1 91 ? 0.627 15.330 23.201 1.00 85.56 91 ARG A CA 1
ATOM 697 C C . ARG A 1 91 ? 1.883 15.967 22.621 1.00 85.56 91 ARG A C 1
ATOM 699 O O . ARG A 1 91 ? 2.334 15.570 21.555 1.00 85.56 91 ARG A O 1
ATOM 706 N N . ARG A 1 92 ? 2.465 16.941 23.320 1.00 77.12 92 ARG A N 1
ATOM 707 C CA . ARG A 1 92 ? 3.792 17.478 22.987 1.00 77.12 92 ARG A CA 1
ATOM 708 C C . ARG A 1 92 ? 4.821 16.832 23.901 1.00 77.12 92 ARG A C 1
ATOM 710 O O . ARG A 1 92 ? 4.640 16.837 25.117 1.00 77.12 92 ARG A O 1
ATOM 717 N N . THR A 1 93 ? 5.872 16.270 23.321 1.00 60.50 93 THR A N 1
ATOM 718 C CA . THR A 1 93 ? 6.984 15.707 24.090 1.00 60.50 93 THR A CA 1
ATOM 719 C C . THR A 1 93 ? 8.039 16.791 24.287 1.00 60.50 93 THR A C 1
ATOM 721 O O . THR A 1 93 ? 8.539 17.358 23.318 1.00 60.50 93 THR A O 1
ATOM 724 N N . GLU A 1 94 ? 8.381 17.090 25.540 1.00 55.56 94 GLU A N 1
ATOM 725 C CA . GLU A 1 94 ? 9.531 17.932 25.886 1.00 55.56 94 GLU A CA 1
ATOM 726 C C . GLU A 1 94 ? 10.802 17.076 25.787 1.00 55.56 94 GLU A C 1
ATOM 728 O O . GLU A 1 94 ? 11.271 16.507 26.768 1.00 55.56 94 GLU A O 1
ATOM 733 N N . SER A 1 95 ? 11.318 16.893 24.572 1.00 49.28 95 SER A N 1
ATOM 734 C CA . SER A 1 95 ? 12.580 16.192 24.315 1.00 49.28 95 SER A CA 1
ATOM 735 C C . SER A 1 95 ? 13.529 17.108 23.547 1.00 49.28 95 SER A C 1
ATOM 737 O O . SER A 1 95 ? 13.114 17.810 22.626 1.00 49.28 95 SER A O 1
ATOM 739 N N . ILE A 1 96 ? 14.804 17.097 23.941 1.00 50.97 96 ILE A N 1
ATOM 740 C CA . ILE A 1 96 ? 15.877 17.927 23.372 1.00 50.97 96 ILE A CA 1
AT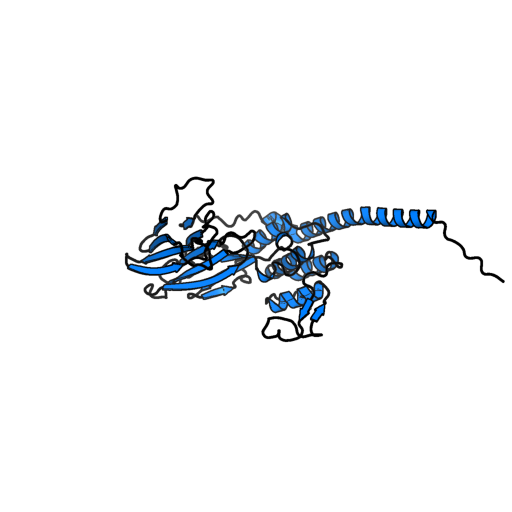OM 741 C C . ILE A 1 96 ? 16.234 17.479 21.937 1.00 50.97 96 ILE A C 1
ATOM 743 O O . ILE A 1 96 ? 16.706 18.296 21.150 1.00 50.97 96 ILE A O 1
ATOM 747 N N . ASP A 1 97 ? 15.926 16.228 21.568 1.00 53.38 97 ASP A N 1
ATOM 748 C CA . ASP A 1 97 ? 16.338 15.615 20.292 1.00 53.38 97 ASP A CA 1
ATOM 749 C C . ASP A 1 97 ? 15.236 15.613 19.210 1.00 53.38 97 ASP A C 1
ATOM 751 O O . ASP A 1 97 ? 15.510 15.407 18.029 1.00 53.38 97 ASP A O 1
ATOM 755 N N . VAL A 1 98 ? 13.981 15.868 19.595 1.00 53.59 98 VAL A N 1
ATOM 756 C CA . VAL A 1 98 ? 12.820 16.016 18.698 1.00 53.59 98 VAL A CA 1
ATOM 757 C C . VAL A 1 98 ? 12.064 17.248 19.163 1.00 53.59 98 VAL A C 1
ATOM 759 O O . VAL A 1 98 ? 11.248 17.180 20.077 1.00 53.59 98 VAL A O 1
ATOM 762 N N . ALA A 1 99 ? 12.394 18.396 18.580 1.00 53.38 99 ALA A N 1
ATOM 763 C CA . ALA A 1 99 ? 11.872 19.694 18.984 1.00 53.38 99 ALA A CA 1
ATOM 764 C C . ALA A 1 99 ? 10.330 19.729 18.999 1.00 53.38 99 ALA A C 1
ATOM 766 O O . ALA A 1 99 ? 9.715 19.984 17.975 1.00 53.38 99 ALA A O 1
ATOM 767 N N . GLY A 1 100 ? 9.694 19.494 20.152 1.00 62.59 100 GLY A N 1
ATOM 768 C CA . GLY A 1 100 ? 8.296 19.846 20.445 1.00 62.59 100 GLY A CA 1
ATOM 769 C C . GLY A 1 100 ? 7.213 19.363 19.465 1.00 62.59 100 GLY A C 1
ATOM 770 O O . GLY A 1 100 ? 6.112 19.922 19.475 1.00 62.59 100 GLY A O 1
ATOM 771 N N . PHE A 1 101 ? 7.496 18.371 18.616 1.00 79.75 101 PHE A N 1
ATOM 772 C CA . PHE A 1 101 ? 6.556 17.872 17.613 1.00 79.75 101 PHE A CA 1
ATOM 773 C C . PHE A 1 101 ? 5.369 17.176 18.298 1.00 79.75 101 PHE A C 1
ATOM 775 O O . PHE A 1 101 ? 5.582 16.310 19.151 1.00 79.75 101 PHE A O 1
ATOM 782 N N . PRO A 1 102 ? 4.118 17.570 17.994 1.00 84.81 102 PRO A N 1
ATOM 783 C CA . PRO A 1 102 ? 2.942 16.927 18.560 1.00 84.81 102 PRO A CA 1
ATOM 784 C C . PRO A 1 102 ? 2.755 15.506 18.012 1.00 84.81 102 PRO A C 1
ATOM 786 O O . PRO A 1 102 ? 2.844 15.276 16.806 1.00 84.81 102 PRO A O 1
ATOM 789 N N . SER A 1 103 ? 2.399 14.583 18.901 1.00 89.00 103 SER A N 1
ATOM 790 C CA . SER A 1 103 ? 1.945 13.227 18.584 1.00 89.00 103 SER A CA 1
ATOM 791 C C . SER A 1 103 ? 0.453 13.094 18.900 1.00 89.00 103 SER A C 1
ATOM 793 O O . SER A 1 103 ? 0.025 13.513 19.982 1.00 89.00 103 SER A O 1
ATOM 795 N N . PRO A 1 104 ? -0.373 12.507 18.019 1.00 91.94 104 PRO A N 1
ATOM 796 C CA . PRO A 1 104 ? -1.761 12.216 18.348 1.00 91.94 104 PRO A CA 1
ATOM 797 C C . PRO A 1 104 ? -1.836 10.993 19.270 1.00 91.94 104 PRO A C 1
ATOM 799 O O . PRO A 1 104 ? -1.342 9.920 18.940 1.00 91.94 104 PRO A O 1
ATOM 802 N N . LEU A 1 105 ? -2.465 11.149 20.428 1.00 94.25 105 LEU A N 1
ATOM 803 C CA . LEU A 1 105 ? -2.661 10.108 21.429 1.00 94.25 105 LEU A CA 1
ATOM 804 C C . LEU A 1 105 ? -4.128 9.684 21.432 1.00 94.25 105 LEU A C 1
ATOM 806 O O . LEU A 1 105 ? -4.991 10.452 21.857 1.00 94.25 105 LEU A O 1
ATOM 810 N N . LEU A 1 106 ? -4.407 8.474 20.956 1.00 97.06 106 LEU A N 1
ATOM 811 C CA . LEU A 1 106 ? -5.735 7.874 20.948 1.00 97.06 106 LEU A CA 1
ATOM 812 C C . LEU A 1 106 ? -5.955 7.063 22.225 1.00 97.06 106 LEU A C 1
ATOM 814 O O . LEU A 1 106 ? -5.215 6.131 22.516 1.00 97.06 106 LEU A O 1
ATOM 818 N N . THR A 1 107 ? -7.021 7.370 22.950 1.00 98.00 107 THR A N 1
ATOM 819 C CA . THR A 1 107 ? -7.512 6.599 24.092 1.00 98.00 107 THR A CA 1
ATOM 820 C C . THR A 1 107 ? -8.776 5.855 23.683 1.00 98.00 107 THR A C 1
ATOM 822 O O . THR A 1 107 ? -9.781 6.480 23.340 1.00 98.00 107 THR A O 1
ATOM 825 N N . LEU A 1 108 ? -8.734 4.526 23.763 1.00 98.31 108 LEU A N 1
ATOM 826 C CA . LEU A 1 108 ? -9.873 3.638 23.560 1.00 98.31 108 LEU A CA 1
ATOM 827 C C . LEU A 1 108 ? -10.531 3.320 24.904 1.00 98.31 108 LEU A C 1
ATOM 829 O O . LEU A 1 108 ? -9.886 2.804 25.825 1.00 98.31 108 LEU A O 1
ATOM 833 N N . ARG A 1 109 ? -11.836 3.576 24.996 1.00 98.06 109 ARG A N 1
ATOM 834 C CA . ARG A 1 109 ? -12.691 3.111 26.088 1.00 98.06 109 ARG A CA 1
ATOM 835 C C . ARG A 1 109 ? -13.789 2.195 25.557 1.00 98.06 109 ARG A C 1
ATOM 837 O O . ARG A 1 109 ? -14.377 2.490 24.522 1.00 98.06 109 ARG A O 1
ATOM 844 N N . VAL A 1 110 ? -14.083 1.137 26.304 1.00 96.88 110 VAL A N 1
ATOM 845 C CA . VAL A 1 110 ? -15.226 0.241 26.082 1.00 96.88 110 VAL A CA 1
ATOM 846 C C . VAL A 1 110 ? -16.048 0.234 27.365 1.00 96.88 110 VAL A C 1
ATOM 848 O O . VAL A 1 110 ? -15.482 0.064 28.444 1.00 96.88 110 VAL A O 1
ATOM 851 N N . ASP A 1 111 ? -17.342 0.538 27.265 1.00 95.62 111 ASP A N 1
ATOM 852 C CA . ASP A 1 111 ? -18.258 0.689 28.410 1.00 95.62 111 ASP A CA 1
ATOM 853 C C . ASP A 1 111 ? -17.729 1.655 29.487 1.00 95.62 111 ASP A C 1
ATOM 855 O O . ASP A 1 111 ? -17.853 1.455 30.694 1.00 95.62 111 ASP A O 1
ATOM 859 N N . GLY A 1 112 ? -17.076 2.730 29.035 1.00 95.62 112 GLY A N 1
ATOM 860 C CA . GLY A 1 112 ? -16.477 3.750 29.900 1.00 95.62 112 GLY A CA 1
ATOM 861 C C . GLY A 1 112 ? -15.132 3.363 30.526 1.00 95.62 112 GLY A C 1
ATOM 862 O O . GLY A 1 112 ? -14.441 4.242 31.045 1.00 95.62 112 GLY A O 1
ATOM 863 N N . VAL A 1 113 ? -14.703 2.103 30.421 1.00 96.62 113 VAL A N 1
ATOM 864 C CA . VAL A 1 113 ? -13.412 1.623 30.930 1.00 96.62 113 VAL A CA 1
ATOM 865 C C . VAL A 1 113 ? -12.330 1.818 29.874 1.00 96.62 113 VAL A C 1
ATOM 867 O O . VAL A 1 113 ? -12.487 1.404 28.729 1.00 96.62 113 VAL A O 1
ATOM 870 N N . GLN A 1 114 ? -11.206 2.433 30.246 1.00 97.75 114 GLN A N 1
ATOM 871 C CA . GLN A 1 114 ? -10.050 2.552 29.354 1.00 97.75 114 GLN A CA 1
ATOM 872 C C . GLN A 1 114 ? -9.433 1.177 29.094 1.00 97.75 114 GLN A C 1
ATOM 874 O O . GLN A 1 114 ? -8.951 0.532 30.022 1.00 97.75 114 GLN A O 1
ATOM 879 N N . LYS A 1 115 ? -9.425 0.759 27.826 1.00 97.69 115 LYS A N 1
ATOM 880 C CA . LYS A 1 115 ? -8.866 -0.526 27.393 1.00 97.69 115 LYS A CA 1
ATOM 881 C C . LYS A 1 115 ? -7.451 -0.382 26.836 1.00 97.69 115 LYS A C 1
ATOM 883 O O . LYS A 1 115 ? -6.611 -1.233 27.101 1.00 97.69 115 LYS A O 1
ATOM 888 N N . LEU A 1 116 ? -7.172 0.693 26.092 1.00 97.94 116 LEU A N 1
ATOM 889 C CA . LEU A 1 116 ? -5.867 0.903 25.461 1.00 97.94 116 LEU A CA 1
ATOM 890 C C . LEU A 1 116 ? -5.599 2.391 25.185 1.00 97.94 116 LEU A C 1
ATOM 892 O O . LEU A 1 116 ? -6.527 3.171 24.968 1.00 97.94 116 LEU A O 1
ATOM 896 N N . VAL A 1 117 ? -4.322 2.774 25.189 1.00 97.44 117 VAL A N 1
ATOM 897 C CA . VAL A 1 117 ? -3.836 4.074 24.717 1.00 97.44 117 VAL A CA 1
ATOM 898 C C . VAL A 1 117 ? -2.804 3.822 23.627 1.00 97.44 117 VAL A C 1
ATOM 900 O O . VAL A 1 117 ? -1.905 3.007 23.815 1.00 97.44 117 VAL A O 1
ATOM 903 N N . SER A 1 118 ? -2.951 4.528 22.513 1.00 96.25 118 SER A N 1
ATOM 904 C CA . SER A 1 118 ? -2.169 4.365 21.299 1.00 96.25 118 SER A CA 1
ATOM 905 C C . SER A 1 118 ? -1.556 5.695 20.887 1.00 96.25 118 SER A C 1
ATOM 907 O O . SER A 1 118 ? -2.274 6.676 20.697 1.00 96.25 118 SER A O 1
ATOM 909 N N . GLU A 1 119 ? -0.233 5.752 20.762 1.00 94.19 119 GLU A N 1
ATOM 910 C CA . GLU A 1 119 ? 0.484 6.971 20.380 1.00 94.19 119 GLU A CA 1
ATOM 911 C C . GLU A 1 119 ? 0.863 6.931 18.898 1.00 94.19 119 GLU A C 1
ATOM 913 O O . GLU A 1 119 ? 1.447 5.962 18.410 1.00 94.19 119 GLU A O 1
ATOM 918 N N . GLY A 1 120 ? 0.496 7.990 18.178 1.00 91.31 120 GLY A N 1
ATOM 919 C CA . GLY A 1 120 ? 0.909 8.226 16.807 1.00 91.31 120 GLY A CA 1
ATOM 920 C C . GLY A 1 120 ? 2.321 8.758 16.682 1.00 91.31 120 GLY A C 1
ATOM 921 O O . GLY A 1 120 ? 2.884 9.296 17.632 1.00 91.31 120 GLY A O 1
ATOM 922 N N . SER A 1 121 ? 2.881 8.630 15.481 1.00 89.56 121 SER A N 1
ATOM 923 C CA . SER A 1 121 ? 4.189 9.204 15.195 1.00 89.56 121 SER A CA 1
ATOM 924 C C . SER A 1 121 ? 4.152 10.736 15.344 1.00 89.56 121 SER A C 1
ATOM 926 O O . SER A 1 121 ? 3.162 11.353 14.932 1.00 89.56 121 SER A O 1
ATOM 928 N N . PRO A 1 122 ? 5.213 11.355 15.899 1.00 86.44 122 PRO A N 1
ATOM 929 C CA . PRO A 1 122 ? 5.331 12.807 15.963 1.00 86.44 122 PRO A CA 1
ATOM 930 C C . PRO A 1 122 ? 5.266 13.423 14.566 1.00 86.44 122 PRO A C 1
ATOM 932 O O . PRO A 1 122 ? 5.865 12.904 13.619 1.00 86.44 122 PRO A O 1
ATOM 935 N N . ALA A 1 123 ? 4.565 14.544 14.448 1.00 81.56 123 ALA A N 1
ATOM 936 C CA . ALA A 1 123 ? 4.366 15.245 13.187 1.00 81.56 123 ALA A CA 1
ATOM 937 C C . ALA A 1 123 ? 4.846 16.695 13.263 1.00 81.56 123 ALA A C 1
ATOM 939 O O . ALA A 1 123 ? 4.977 17.266 14.349 1.00 81.56 123 ALA A O 1
ATOM 940 N N . LEU A 1 124 ? 5.073 17.315 12.101 1.00 77.69 124 LEU A N 1
ATOM 941 C CA . LEU A 1 124 ? 5.355 18.749 12.038 1.00 77.69 124 LEU A CA 1
ATOM 942 C C . LEU A 1 124 ? 4.263 19.548 12.788 1.00 77.69 124 LEU A C 1
ATOM 944 O O . LEU A 1 124 ? 3.079 19.244 12.623 1.00 77.69 124 LEU A O 1
ATOM 948 N N . PRO A 1 125 ? 4.618 20.577 13.587 1.00 73.06 125 PRO A N 1
ATOM 949 C CA . PRO A 1 125 ? 3.678 21.251 14.489 1.00 73.06 125 PRO A CA 1
ATOM 950 C C . PRO A 1 125 ? 2.420 21.820 13.828 1.00 73.06 125 PRO A C 1
ATOM 952 O O . PRO A 1 125 ? 1.361 21.835 14.457 1.00 73.06 125 PRO A O 1
ATOM 955 N N . ASP A 1 126 ? 2.531 22.249 12.570 1.00 72.69 126 ASP A N 1
ATOM 956 C CA . ASP A 1 126 ? 1.436 22.852 11.804 1.00 72.69 126 ASP A CA 1
ATOM 957 C C . ASP A 1 126 ? 0.620 21.823 11.001 1.00 72.69 126 ASP A C 1
ATOM 959 O O . ASP A 1 126 ? -0.403 22.166 10.410 1.00 72.69 126 ASP A O 1
ATOM 963 N N . LEU A 1 127 ? 1.046 20.553 10.986 1.00 75.75 127 LEU A N 1
ATOM 964 C CA . LEU A 1 127 ? 0.419 19.459 10.238 1.00 75.75 127 LEU A CA 1
ATOM 965 C C . LEU A 1 127 ? 0.341 18.143 11.046 1.00 75.75 127 LEU A C 1
ATOM 967 O O . LEU A 1 127 ? 0.781 17.105 10.545 1.00 75.75 127 LEU A O 1
ATOM 971 N N . PRO A 1 128 ? -0.240 18.122 12.264 1.00 81.44 128 PRO A N 1
ATOM 972 C CA . PRO A 1 128 ? -0.461 16.886 13.012 1.00 81.44 128 PRO A CA 1
ATOM 973 C C . PRO A 1 128 ? -1.634 16.097 12.424 1.00 81.44 128 PRO A C 1
ATOM 975 O O . PRO A 1 128 ? -2.706 16.014 13.021 1.00 81.44 128 PRO A O 1
ATOM 978 N N . LEU A 1 129 ? -1.448 15.558 11.219 1.00 87.62 129 LEU A N 1
ATOM 979 C CA . LEU A 1 129 ? -2.503 14.870 10.494 1.00 87.62 129 LEU A CA 1
ATOM 980 C C . LEU A 1 129 ? -2.651 13.427 10.989 1.00 87.62 129 LEU A C 1
ATOM 982 O O . LEU A 1 129 ? -1.692 12.659 11.006 1.00 87.62 129 LEU A O 1
ATOM 986 N N . PHE A 1 130 ? -3.867 13.025 11.335 1.00 92.44 130 PHE A N 1
ATOM 987 C CA . PHE A 1 130 ? -4.233 11.666 11.707 1.00 92.44 130 PHE A CA 1
ATOM 988 C C . PHE A 1 130 ? -5.685 11.331 11.326 1.00 92.44 130 PHE A C 1
ATOM 990 O O . PHE A 1 130 ? -6.510 12.200 11.022 1.00 92.44 130 PHE A O 1
ATOM 997 N N . THR A 1 131 ? -5.992 10.039 11.343 1.00 94.62 131 THR A N 1
ATOM 998 C CA . THR A 1 131 ? -7.332 9.464 11.203 1.00 94.62 131 THR A CA 1
ATOM 999 C C . THR A 1 131 ? -7.517 8.355 12.224 1.00 94.62 131 THR A C 1
ATOM 1001 O O . THR A 1 131 ? -6.614 7.544 12.400 1.00 94.62 131 THR A O 1
ATOM 1004 N N . ALA A 1 132 ? -8.685 8.281 12.855 1.00 96.62 132 ALA A N 1
ATOM 1005 C CA . ALA A 1 132 ? -9.110 7.141 13.663 1.00 96.62 132 ALA A CA 1
ATOM 1006 C C . ALA A 1 132 ? -10.471 6.665 13.156 1.00 96.62 132 ALA A C 1
ATOM 1008 O O . ALA A 1 132 ? -11.470 7.369 13.306 1.00 96.62 132 ALA A O 1
ATOM 1009 N N . GLN A 1 133 ? -10.496 5.505 12.515 1.00 96.62 133 GLN A N 1
ATOM 1010 C CA . GLN A 1 133 ? -11.665 4.962 11.831 1.00 96.62 133 GLN A CA 1
ATOM 1011 C C . GLN A 1 133 ? -12.136 3.698 12.545 1.00 96.62 133 GLN A C 1
ATOM 1013 O O . GLN A 1 133 ? -11.316 2.830 12.829 1.00 96.62 133 GLN A O 1
ATOM 1018 N N . LEU A 1 134 ? -13.437 3.604 12.821 1.00 96.00 134 LEU A N 1
ATOM 1019 C CA . LEU A 1 134 ? -14.056 2.415 13.402 1.00 96.00 134 LEU A CA 1
ATOM 1020 C C . LEU A 1 134 ? -14.676 1.565 12.286 1.00 96.00 134 LEU A C 1
ATOM 1022 O O . LEU A 1 134 ? -15.566 2.052 11.586 1.00 96.00 134 LEU A O 1
ATOM 1026 N N . VAL A 1 135 ? -14.205 0.330 12.114 1.00 95.62 135 VAL A N 1
ATOM 1027 C CA . VAL A 1 135 ? -14.569 -0.558 10.993 1.00 95.62 135 VAL A CA 1
ATOM 1028 C C . VAL A 1 135 ? -14.526 -2.025 11.404 1.00 95.62 135 VAL A C 1
ATOM 1030 O O . VAL A 1 135 ? -13.722 -2.406 12.243 1.00 95.62 135 VAL A O 1
ATOM 1033 N N . GLU A 1 136 ? -15.362 -2.849 10.779 1.00 95.75 136 GLU A N 1
ATOM 1034 C CA . GLU A 1 136 ? -15.315 -4.307 10.918 1.00 95.75 136 GLU A CA 1
ATOM 1035 C C . GLU A 1 136 ? -14.247 -4.881 9.973 1.00 95.75 136 GLU A C 1
ATOM 1037 O O . GLU A 1 136 ? -14.423 -4.863 8.756 1.00 95.75 136 GLU A O 1
ATOM 1042 N N . LEU A 1 137 ? -13.125 -5.362 10.509 1.00 96.50 137 LEU A N 1
ATOM 1043 C CA . LEU A 1 137 ? -12.045 -6.025 9.764 1.00 96.50 137 LEU A CA 1
ATOM 1044 C C . LEU A 1 137 ? -12.041 -7.542 10.027 1.00 96.50 137 LEU A C 1
ATOM 1046 O O . LEU A 1 137 ? -11.776 -8.337 9.113 1.00 96.50 137 LEU A O 1
ATOM 1050 N N . ASP A 1 138 ? -12.329 -7.957 11.265 1.00 95.56 138 ASP A N 1
ATOM 1051 C CA . ASP A 1 138 ? -12.216 -9.347 11.717 1.00 95.56 138 ASP A CA 1
ATOM 1052 C C . ASP A 1 138 ? -13.438 -9.842 12.524 1.00 95.56 138 ASP A C 1
ATOM 1054 O O . ASP A 1 138 ? -13.488 -9.673 13.742 1.00 95.56 138 ASP A O 1
ATOM 1058 N N . PRO A 1 139 ? -14.341 -10.639 11.920 1.00 94.25 139 PRO A N 1
ATOM 1059 C CA . PRO A 1 139 ? -15.589 -11.065 12.565 1.00 94.25 139 PRO A CA 1
ATOM 1060 C C . PRO A 1 139 ? -15.398 -12.095 13.691 1.00 94.25 139 PRO A C 1
ATOM 106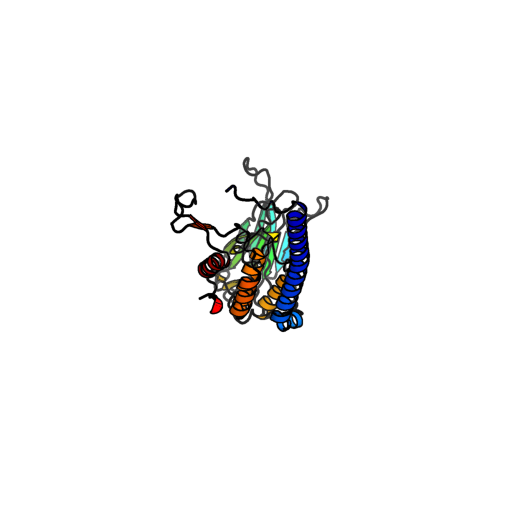2 O O . PRO A 1 139 ? -16.365 -12.633 14.229 1.00 94.25 139 PRO A O 1
ATOM 1065 N N . HIS A 1 140 ? -14.153 -12.433 14.042 1.00 94.75 140 HIS A N 1
ATOM 1066 C CA . HIS A 1 140 ? -13.822 -13.357 15.128 1.00 94.75 140 HIS A CA 1
ATOM 1067 C C . HIS A 1 140 ? -13.777 -12.696 16.510 1.00 94.75 140 HIS A C 1
ATOM 1069 O O . HIS A 1 140 ? -13.416 -13.362 17.487 1.00 94.75 140 HIS A O 1
ATOM 1075 N N . ASN A 1 141 ? -14.116 -11.412 16.605 1.00 94.00 141 ASN A N 1
ATOM 1076 C CA . ASN A 1 141 ? -14.190 -10.685 17.862 1.00 94.00 141 ASN A CA 1
ATOM 1077 C C . ASN A 1 141 ? -15.471 -9.831 17.936 1.00 94.00 141 ASN A C 1
ATOM 1079 O O . ASN A 1 141 ? -16.093 -9.575 16.910 1.00 94.00 141 ASN A O 1
ATOM 1083 N N . PRO A 1 142 ? -15.940 -9.461 19.142 1.00 94.00 142 PRO A N 1
ATOM 1084 C CA . PRO A 1 142 ? -17.263 -8.852 19.312 1.00 94.00 142 PRO A CA 1
ATOM 1085 C C . PRO A 1 142 ? -17.299 -7.341 19.037 1.00 94.00 142 PRO A C 1
ATOM 1087 O O . PRO A 1 142 ? -18.346 -6.712 19.214 1.00 94.00 142 PRO A O 1
ATOM 1090 N N . HIS A 1 143 ? -16.169 -6.734 18.674 1.00 95.06 143 HIS A N 1
ATOM 1091 C CA . HIS A 1 143 ? -16.028 -5.293 18.529 1.00 95.06 143 HIS A CA 1
ATOM 1092 C C . HIS A 1 143 ? -15.411 -4.937 17.177 1.00 95.06 143 HIS A C 1
ATOM 1094 O O . HIS A 1 143 ? -14.444 -5.576 16.785 1.00 95.06 143 HIS A O 1
ATOM 1100 N N . PRO A 1 144 ? -15.879 -3.870 16.508 1.00 95.25 144 PRO A N 1
ATOM 1101 C CA . PRO A 1 144 ? -15.168 -3.353 15.350 1.00 95.25 144 PRO A CA 1
ATOM 1102 C C . PRO A 1 144 ? -13.775 -2.847 15.750 1.00 95.25 144 PRO A C 1
ATOM 1104 O O . PRO A 1 144 ? -13.577 -2.277 16.831 1.00 95.25 144 PRO A O 1
ATOM 1107 N N . GLU A 1 145 ? -12.815 -3.016 14.851 1.00 96.94 145 GLU A N 1
ATOM 1108 C CA . GLU A 1 145 ? -11.453 -2.526 14.992 1.00 96.94 145 GLU A CA 1
ATOM 1109 C C . GLU A 1 145 ? -11.342 -1.012 14.816 1.00 96.94 145 GLU A C 1
ATOM 1111 O O . GLU A 1 145 ? -12.171 -0.349 14.186 1.00 96.94 145 GLU A O 1
ATOM 1116 N N . ILE A 1 146 ? -10.236 -0.463 15.329 1.00 97.75 146 ILE A N 1
ATOM 1117 C CA . ILE A 1 146 ? -9.864 0.930 15.104 1.00 97.75 146 ILE A CA 1
ATOM 1118 C C . ILE A 1 146 ? -8.623 0.985 14.225 1.00 97.75 146 ILE A C 1
ATOM 1120 O O . ILE A 1 146 ? -7.533 0.617 14.664 1.00 97.75 146 ILE A O 1
ATOM 1124 N N . VAL A 1 147 ? -8.763 1.523 13.016 1.00 97.50 147 VAL A N 1
ATOM 1125 C CA . VAL A 1 147 ? -7.627 1.893 12.166 1.00 97.50 147 VAL A CA 1
ATOM 1126 C C . VAL A 1 147 ? -7.180 3.292 12.561 1.00 97.50 147 VAL A C 1
ATOM 1128 O O . VAL A 1 147 ? -7.880 4.277 12.315 1.00 97.50 147 VAL A O 1
ATOM 1131 N N . PHE A 1 148 ? -6.016 3.382 13.200 1.00 97.38 148 PHE A N 1
ATOM 1132 C CA . PHE A 1 148 ? -5.419 4.637 13.634 1.00 97.38 148 PHE A CA 1
ATOM 1133 C C . PHE A 1 148 ? -4.165 4.924 12.808 1.00 97.38 148 PHE A C 1
ATOM 1135 O O . PHE A 1 148 ? -3.165 4.213 12.903 1.00 97.38 148 PHE A O 1
ATOM 1142 N N . SER A 1 149 ? -4.226 5.968 11.983 1.00 95.44 149 SER A N 1
ATOM 1143 C CA . SER A 1 149 ? -3.140 6.372 11.090 1.00 95.44 149 SER A CA 1
ATOM 1144 C C . SER A 1 149 ? -2.714 7.803 11.388 1.00 95.44 149 SER A C 1
ATOM 1146 O O . SER A 1 149 ? -3.559 8.676 11.565 1.00 95.44 149 SER A O 1
ATOM 1148 N N . SER A 1 150 ? -1.412 8.054 11.453 1.00 93.00 150 SER A N 1
ATOM 1149 C CA . SER A 1 150 ? -0.805 9.373 11.674 1.00 93.00 150 SER A CA 1
ATOM 1150 C C . SER A 1 150 ? 0.217 9.668 10.585 1.00 93.00 150 SER A C 1
ATOM 1152 O O . SER A 1 150 ? 0.919 8.758 10.159 1.00 93.00 150 SER A O 1
ATOM 1154 N N . TYR A 1 151 ? 0.335 10.924 10.170 1.00 88.50 151 TYR A N 1
ATOM 1155 C CA . TYR A 1 151 ? 1.267 11.366 9.140 1.00 88.50 151 TYR A CA 1
ATOM 1156 C C . TYR A 1 151 ? 2.347 12.258 9.740 1.00 88.50 151 TYR A C 1
ATOM 1158 O O . TYR A 1 151 ? 2.035 13.244 10.403 1.00 88.50 151 TYR A O 1
ATOM 1166 N N . THR A 1 152 ? 3.615 11.944 9.485 1.00 83.31 152 THR A N 1
ATOM 1167 C CA . THR A 1 152 ? 4.740 12.688 10.075 1.00 83.31 152 THR A CA 1
ATOM 1168 C C . THR A 1 152 ? 5.002 14.044 9.409 1.00 83.31 152 THR A C 1
ATOM 1170 O O . THR A 1 152 ? 5.633 14.907 10.019 1.00 83.31 152 THR A O 1
ATOM 1173 N N . GLY A 1 153 ? 4.496 14.278 8.190 1.00 75.56 153 GLY A N 1
ATOM 1174 C CA . GLY A 1 153 ? 4.576 15.583 7.517 1.00 75.56 153 GLY A CA 1
ATOM 1175 C C . GLY A 1 153 ? 5.687 15.748 6.471 1.00 75.56 153 GLY A C 1
ATOM 1176 O O . GLY A 1 153 ? 5.901 16.865 6.007 1.00 75.56 153 GLY A O 1
ATOM 1177 N N . GLY A 1 154 ? 6.405 14.693 6.078 1.00 76.38 154 GLY A N 1
ATOM 1178 C CA . GLY A 1 154 ? 7.357 14.763 4.958 1.00 76.38 154 GLY A CA 1
ATOM 1179 C C . GLY A 1 154 ? 6.661 14.867 3.591 1.00 76.38 154 GLY A C 1
ATOM 1180 O O . GLY A 1 154 ? 5.440 14.832 3.492 1.00 76.38 154 GLY A O 1
ATOM 1181 N N . ALA A 1 155 ? 7.424 15.022 2.504 1.00 71.25 155 ALA A N 1
ATOM 1182 C CA . ALA A 1 155 ? 6.850 15.243 1.165 1.00 71.25 155 ALA A CA 1
ATOM 1183 C C . ALA A 1 155 ? 6.191 13.990 0.548 1.00 71.25 155 ALA A C 1
ATOM 1185 O O . ALA A 1 155 ? 5.273 14.104 -0.259 1.00 71.25 155 ALA A O 1
ATOM 1186 N N . HIS A 1 156 ? 6.667 12.804 0.924 1.00 69.50 156 HIS A N 1
ATOM 1187 C CA . HIS A 1 156 ? 6.198 11.511 0.403 1.00 69.50 156 HIS A CA 1
ATOM 1188 C C . HIS A 1 156 ? 5.986 10.474 1.524 1.00 69.50 156 HIS A C 1
ATOM 1190 O O . HIS A 1 156 ? 5.435 9.404 1.285 1.00 69.50 156 HIS A O 1
ATOM 1196 N N . CYS A 1 157 ? 6.397 10.825 2.747 1.00 72.81 157 CYS A N 1
ATOM 1197 C CA . CYS A 1 157 ? 6.496 9.969 3.922 1.00 72.81 157 CYS A CA 1
ATOM 1198 C C . CYS A 1 157 ? 6.225 10.808 5.181 1.00 72.81 157 CYS A C 1
ATOM 1200 O O . CYS A 1 157 ? 6.402 12.021 5.155 1.00 72.81 157 CYS A O 1
ATOM 1202 N N . CYS A 1 158 ? 5.857 10.232 6.317 1.00 84.50 158 CYS A N 1
ATOM 1203 C CA . CYS A 1 158 ? 5.559 8.825 6.536 1.00 84.50 158 CYS A CA 1
ATOM 1204 C C . CYS A 1 158 ? 4.195 8.703 7.179 1.00 84.50 158 CYS A C 1
ATOM 1206 O O . CYS A 1 158 ? 3.903 9.375 8.171 1.00 84.50 158 CYS A O 1
ATOM 1208 N N . SER A 1 159 ? 3.389 7.813 6.625 1.00 88.69 159 SER A N 1
ATOM 1209 C CA . SER A 1 159 ? 2.198 7.340 7.296 1.00 88.69 159 SER A CA 1
ATOM 1210 C C . SER A 1 159 ? 2.584 6.213 8.237 1.00 88.69 159 SER A C 1
ATOM 1212 O O . SER A 1 159 ? 3.271 5.268 7.861 1.00 88.69 159 SER A O 1
ATOM 1214 N N . ASP A 1 160 ? 2.150 6.339 9.481 1.0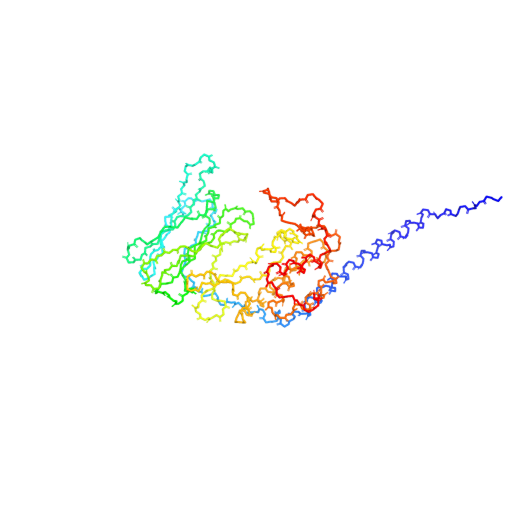0 92.81 160 ASP A N 1
ATOM 1215 C CA . ASP A 1 160 ? 2.297 5.344 10.529 1.00 92.81 160 ASP A CA 1
ATOM 1216 C C . ASP A 1 160 ? 0.908 4.848 10.897 1.00 92.81 160 ASP A C 1
ATOM 1218 O O . ASP A 1 160 ? 0.090 5.616 11.410 1.00 92.81 160 ASP A O 1
ATOM 1222 N N . THR A 1 161 ? 0.634 3.581 10.599 1.00 94.88 161 THR A N 1
ATOM 1223 C CA . THR A 1 161 ? -0.692 2.994 10.805 1.00 94.88 161 THR A CA 1
ATOM 1224 C C . THR A 1 161 ? -0.631 1.818 11.757 1.00 94.88 161 THR A C 1
ATOM 1226 O O . THR A 1 161 ? 0.219 0.927 11.656 1.00 94.88 161 THR A O 1
ATOM 1229 N N . ARG A 1 162 ? -1.595 1.795 12.669 1.00 96.00 162 ARG A N 1
ATOM 1230 C CA . ARG A 1 162 ? -1.839 0.698 13.594 1.00 96.00 162 ARG A CA 1
ATOM 1231 C C . ARG A 1 162 ? -3.320 0.365 13.640 1.00 96.00 162 ARG A C 1
ATOM 1233 O O . ARG A 1 162 ? -4.166 1.242 13.489 1.00 96.00 162 ARG A O 1
ATOM 1240 N N . VAL A 1 163 ? -3.617 -0.910 13.848 1.00 97.88 163 VAL A N 1
ATOM 1241 C CA . VAL A 1 163 ? -4.978 -1.408 14.035 1.00 97.88 163 VAL A CA 1
ATOM 1242 C C . VAL A 1 163 ? -5.124 -1.869 15.473 1.00 97.88 163 VAL A C 1
ATOM 1244 O O . VAL A 1 163 ? -4.358 -2.717 15.931 1.00 97.88 163 VAL A O 1
ATOM 1247 N N . LEU A 1 164 ? -6.081 -1.307 16.199 1.00 97.94 164 LEU A N 1
ATOM 1248 C CA . LEU A 1 164 ? -6.430 -1.775 17.532 1.00 97.94 164 LEU A CA 1
ATOM 1249 C C . LEU A 1 164 ? -7.472 -2.874 17.375 1.00 97.94 164 LEU A C 1
ATOM 1251 O O . LEU A 1 164 ? -8.530 -2.637 16.794 1.00 97.94 164 LEU A O 1
ATOM 1255 N N . VAL A 1 165 ? -7.146 -4.053 17.894 1.00 97.88 165 VAL A N 1
ATOM 1256 C CA . VAL A 1 165 ? -7.970 -5.260 17.798 1.00 97.88 165 VAL A CA 1
ATOM 1257 C C . VAL A 1 165 ? -8.289 -5.773 19.193 1.00 97.88 165 VAL A C 1
ATOM 1259 O O . VAL A 1 165 ? -7.421 -5.729 20.078 1.00 97.88 165 VAL A O 1
ATOM 1262 N N . SER A 1 166 ? -9.508 -6.271 19.383 1.00 97.12 166 SER A N 1
ATOM 1263 C CA . SER A 1 166 ? -9.869 -6.991 20.600 1.00 97.12 166 SER A CA 1
ATOM 1264 C C . SER A 1 166 ? -9.560 -8.486 20.458 1.00 97.12 166 SER A C 1
ATOM 1266 O O . SER A 1 166 ? -9.374 -9.003 19.354 1.00 97.12 166 SER A O 1
ATOM 1268 N N . ASP A 1 167 ? -9.402 -9.189 21.577 1.00 95.62 167 ASP A N 1
ATOM 1269 C CA . ASP A 1 167 ? -9.391 -10.651 21.558 1.00 95.62 167 ASP A CA 1
ATOM 1270 C C . ASP A 1 167 ? -10.805 -11.213 21.316 1.00 95.62 167 ASP A C 1
ATOM 1272 O O . ASP A 1 167 ? -11.796 -10.488 21.310 1.00 95.62 167 ASP A O 1
ATOM 1276 N N . SER A 1 168 ? -10.931 -12.530 21.151 1.00 95.12 168 SER A N 1
ATOM 1277 C CA . SER A 1 168 ? -12.234 -13.161 20.893 1.00 95.12 168 SER A CA 1
ATOM 1278 C C . SER A 1 168 ? -13.250 -13.002 22.033 1.00 95.12 168 SER A C 1
ATOM 1280 O O . SER A 1 168 ? -14.418 -13.325 21.843 1.00 95.12 168 SER A O 1
ATOM 1282 N N . SER A 1 169 ? -12.821 -12.569 23.225 1.00 94.31 169 SER A N 1
ATOM 1283 C CA . SER A 1 169 ? -13.718 -12.263 24.345 1.00 94.31 169 SER A CA 1
ATOM 1284 C C . SER A 1 169 ? -14.180 -10.803 24.361 1.00 94.31 169 SER A C 1
ATOM 1286 O O . SER A 1 169 ? -15.153 -10.496 25.039 1.00 94.31 169 SER A O 1
ATOM 1288 N N . GLY A 1 170 ? -13.501 -9.909 23.632 1.00 93.31 170 GLY A N 1
ATOM 1289 C CA . GLY A 1 170 ? -13.725 -8.460 23.658 1.00 93.31 170 GLY A CA 1
ATOM 1290 C C . GLY A 1 170 ? -13.055 -7.736 24.830 1.00 93.31 170 GLY A C 1
ATOM 1291 O O . GLY A 1 170 ? -13.015 -6.503 24.865 1.00 93.31 170 GLY A O 1
ATOM 1292 N N . GLU A 1 171 ? -12.492 -8.475 25.791 1.00 92.44 171 GLU A N 1
ATOM 1293 C CA . GLU A 1 171 ? -12.012 -7.897 27.046 1.00 92.44 171 GLU A CA 1
ATOM 1294 C C . GLU A 1 171 ? -10.632 -7.260 26.935 1.00 92.44 171 GLU A C 1
ATOM 1296 O O . GLU A 1 171 ? -10.414 -6.169 27.482 1.00 92.44 171 GLU A O 1
ATOM 1301 N N . SER A 1 172 ? -9.712 -7.922 26.232 1.00 95.62 172 SER A N 1
ATOM 1302 C CA . SER A 1 172 ? -8.341 -7.445 26.050 1.00 95.62 172 SER A CA 1
ATOM 1303 C C . SER A 1 172 ? -8.167 -6.831 24.671 1.00 95.62 172 SER A C 1
ATOM 1305 O O . SER A 1 172 ? -8.671 -7.349 23.679 1.00 95.62 172 SER A O 1
ATOM 1307 N N . TRP A 1 173 ? -7.386 -5.756 24.607 1.00 97.62 173 TRP A N 1
ATOM 1308 C CA . TRP A 1 173 ? -7.079 -5.045 23.372 1.00 97.62 173 TRP A CA 1
ATOM 1309 C C . TRP A 1 173 ? -5.578 -4.983 23.146 1.00 97.62 173 TRP A C 1
ATOM 1311 O O . TRP A 1 173 ? -4.790 -4.912 24.091 1.00 97.62 173 TRP A O 1
ATOM 1321 N N . ARG A 1 174 ? -5.177 -4.988 21.878 1.00 97.56 174 ARG A N 1
ATOM 1322 C CA . ARG A 1 174 ? -3.778 -4.816 21.483 1.00 97.56 174 ARG A CA 1
ATOM 1323 C C . ARG A 1 174 ? -3.660 -4.109 20.147 1.00 97.56 174 ARG A C 1
ATOM 1325 O O . ARG A 1 174 ? -4.608 -4.050 19.371 1.00 97.56 174 ARG A O 1
ATOM 1332 N N . GLU A 1 175 ? -2.456 -3.637 19.864 1.00 97.44 175 GLU A N 1
ATOM 1333 C CA . GLU A 1 175 ? -2.124 -3.011 18.591 1.00 97.44 175 GLU A CA 1
ATOM 1334 C C . GLU A 1 175 ? -1.469 -3.996 17.627 1.00 97.44 175 GLU A C 1
ATOM 1336 O O . GLU A 1 175 ? -0.564 -4.755 17.981 1.00 97.44 175 GLU A O 1
ATOM 1341 N N . LEU A 1 176 ? -1.891 -3.917 16.374 1.00 97.31 176 LEU A N 1
ATOM 1342 C CA . LEU A 1 176 ? -1.213 -4.464 15.215 1.00 97.31 176 LEU A CA 1
ATOM 1343 C C . LEU A 1 176 ? -0.554 -3.319 14.459 1.00 97.31 176 LEU A C 1
ATOM 1345 O O . LEU A 1 176 ? -1.240 -2.472 13.891 1.00 97.31 176 LEU A O 1
ATOM 1349 N N . LYS A 1 177 ? 0.777 -3.278 14.453 1.00 95.19 177 LYS A N 1
ATOM 1350 C CA . LYS A 1 177 ? 1.530 -2.231 13.758 1.00 95.19 177 LYS A CA 1
ATOM 1351 C C . LYS A 1 177 ? 1.753 -2.635 12.305 1.00 95.19 177 LYS A C 1
ATOM 1353 O O . LYS A 1 177 ? 2.346 -3.682 12.057 1.00 95.19 177 LYS A O 1
ATOM 1358 N N . LEU A 1 178 ? 1.312 -1.797 11.366 1.00 92.50 178 LEU A N 1
ATOM 1359 C CA . LEU A 1 178 ? 1.705 -1.912 9.956 1.00 92.50 178 LEU A CA 1
ATOM 1360 C C . LEU A 1 178 ? 3.098 -1.308 9.735 1.00 92.50 178 LEU A C 1
ATOM 1362 O O . LEU A 1 178 ? 3.810 -1.722 8.826 1.00 92.50 178 LEU A O 1
ATOM 1366 N N . GLY A 1 179 ? 3.494 -0.374 10.605 1.00 85.81 179 GLY A N 1
ATOM 1367 C CA . GLY A 1 179 ? 4.769 0.327 10.537 1.00 85.81 179 GLY A CA 1
ATOM 1368 C C . GLY A 1 179 ? 4.680 1.622 9.734 1.00 85.81 179 GLY A C 1
ATOM 1369 O O . GLY A 1 179 ? 3.591 2.105 9.420 1.00 85.81 179 GLY A O 1
ATOM 1370 N N . LEU A 1 180 ? 5.856 2.175 9.438 1.00 88.94 180 LEU A N 1
ATOM 1371 C CA . LEU A 1 180 ? 6.021 3.379 8.632 1.00 88.94 180 LEU A CA 1
ATOM 1372 C C . LEU A 1 180 ? 6.062 3.020 7.150 1.00 88.94 180 LEU A C 1
ATOM 1374 O O . LEU A 1 180 ? 6.773 2.095 6.756 1.00 88.94 180 LEU A O 1
ATOM 1378 N N . PHE A 1 181 ? 5.339 3.782 6.342 1.00 90.56 181 PHE A N 1
ATOM 1379 C CA . PHE A 1 181 ? 5.347 3.649 4.892 1.00 90.56 181 PHE A CA 1
ATOM 1380 C C . PHE A 1 181 ? 5.146 5.002 4.208 1.00 90.56 181 PHE A C 1
ATOM 1382 O O . PHE A 1 181 ? 4.580 5.941 4.779 1.00 90.56 181 PHE A O 1
ATOM 1389 N N . ASP A 1 182 ? 5.612 5.092 2.969 1.00 90.75 182 ASP A N 1
ATOM 1390 C CA . ASP A 1 182 ? 5.326 6.202 2.080 1.00 90.75 182 ASP A CA 1
ATOM 1391 C C . ASP A 1 182 ? 3.863 6.173 1.614 1.00 90.75 182 ASP A C 1
ATOM 1393 O O . ASP A 1 182 ? 3.283 5.119 1.313 1.00 90.75 182 ASP A O 1
ATOM 1397 N N . GLY A 1 183 ? 3.285 7.364 1.487 1.00 86.75 183 GLY A N 1
ATOM 1398 C CA . GLY A 1 183 ? 1.878 7.582 1.170 1.00 86.75 183 GLY A CA 1
ATOM 1399 C C . GLY A 1 183 ? 1.147 8.374 2.250 1.00 86.75 183 GLY A C 1
ATOM 1400 O O . GLY A 1 183 ? 1.699 8.685 3.306 1.00 86.75 183 GLY A O 1
ATOM 1401 N N . ASP A 1 184 ? -0.107 8.718 1.962 1.00 84.62 184 ASP A N 1
ATOM 1402 C CA . ASP A 1 184 ? -0.995 9.387 2.916 1.00 84.62 184 ASP A CA 1
ATOM 1403 C C . ASP A 1 184 ? -1.589 8.381 3.919 1.00 84.62 184 ASP A C 1
ATOM 1405 O O . ASP A 1 184 ? -1.420 7.163 3.793 1.00 84.62 184 ASP A O 1
ATOM 1409 N N . ARG A 1 185 ? -2.274 8.920 4.927 1.00 89.31 185 ARG A N 1
ATOM 1410 C CA . ARG A 1 185 ? -2.927 8.192 6.009 1.00 89.31 185 ARG A CA 1
ATOM 1411 C C . ARG A 1 185 ? -3.800 7.087 5.445 1.00 89.31 185 ARG A C 1
ATOM 1413 O O . ARG A 1 185 ? -4.632 7.311 4.567 1.00 89.31 185 ARG A O 1
ATOM 1420 N N . LEU A 1 186 ? -3.618 5.897 5.994 1.00 91.81 186 LEU A N 1
ATOM 1421 C CA . LEU A 1 186 ? -4.319 4.712 5.544 1.00 91.81 186 LEU A CA 1
ATOM 1422 C C . LEU A 1 186 ? -5.636 4.567 6.302 1.00 91.81 186 LEU A C 1
ATOM 1424 O O . LEU A 1 186 ? -5.662 4.503 7.532 1.00 91.81 186 LEU A O 1
ATOM 1428 N N . THR A 1 187 ? -6.721 4.492 5.542 1.00 92.81 187 THR A N 1
ATOM 1429 C CA . THR A 1 187 ? -8.050 4.098 6.009 1.00 92.81 187 THR A CA 1
ATOM 1430 C C . THR A 1 187 ? -8.422 2.757 5.389 1.00 92.81 187 THR A C 1
ATOM 1432 O O . THR A 1 187 ? -7.884 2.366 4.349 1.00 92.81 187 THR A O 1
ATOM 1435 N N . ALA A 1 188 ? -9.347 2.047 6.022 1.00 95.00 188 ALA A N 1
ATOM 1436 C CA . ALA A 1 188 ? -9.922 0.832 5.480 1.00 95.00 188 ALA A CA 1
ATOM 1437 C C . ALA A 1 188 ? -11.145 1.134 4.605 1.00 95.00 188 ALA A C 1
ATOM 1439 O O . ALA A 1 188 ? -11.878 2.096 4.855 1.00 95.00 188 ALA A O 1
ATOM 1440 N N . ASN A 1 189 ? -11.359 0.301 3.590 1.00 93.25 189 ASN A N 1
ATOM 1441 C CA . ASN A 1 189 ? -12.496 0.347 2.673 1.00 93.25 189 ASN A CA 1
ATOM 1442 C C . ASN A 1 189 ? -12.988 -1.082 2.437 1.00 93.25 189 ASN A C 1
ATOM 1444 O O . ASN A 1 189 ? -12.165 -1.985 2.367 1.00 93.25 189 ASN A O 1
ATOM 1448 N N . ASP A 1 190 ? -14.293 -1.272 2.292 1.00 93.94 190 ASP A N 1
ATOM 1449 C CA . ASP A 1 190 ? -14.878 -2.543 1.856 1.00 93.94 190 ASP A CA 1
ATOM 1450 C C . ASP A 1 190 ? -14.651 -2.686 0.342 1.00 93.94 190 ASP A C 1
ATOM 1452 O O . ASP A 1 190 ? -15.284 -1.991 -0.460 1.00 93.94 190 ASP A O 1
ATOM 1456 N N . LEU A 1 191 ? -13.639 -3.469 -0.045 1.00 93.50 191 LEU A N 1
ATOM 1457 C CA . LEU A 1 191 ? -13.162 -3.505 -1.431 1.00 93.50 191 LEU A CA 1
ATOM 1458 C C . LEU A 1 191 ? -13.980 -4.439 -2.325 1.00 93.50 191 LEU A C 1
ATOM 1460 O O . LEU A 1 191 ? -13.916 -4.288 -3.548 1.00 93.50 191 LEU A O 1
ATOM 1464 N N . ASP A 1 192 ? -14.695 -5.401 -1.744 1.00 92.81 192 ASP A N 1
ATOM 1465 C CA . ASP A 1 192 ? -15.486 -6.403 -2.465 1.00 92.81 192 ASP A CA 1
ATOM 1466 C C . ASP A 1 192 ? -16.986 -6.394 -2.110 1.00 92.81 192 ASP A C 1
ATOM 1468 O O . ASP A 1 192 ? -17.768 -7.117 -2.732 1.00 92.81 192 ASP A O 1
ATOM 1472 N N . GLY A 1 193 ? -17.410 -5.515 -1.201 1.00 91.50 193 GLY A N 1
ATOM 1473 C CA . GLY A 1 193 ? -18.804 -5.310 -0.827 1.00 91.50 193 GLY A CA 1
ATOM 1474 C C . GLY A 1 193 ? -19.348 -6.367 0.134 1.00 91.50 193 GLY A C 1
ATOM 1475 O O . GLY A 1 193 ? -20.571 -6.530 0.202 1.00 91.50 193 GLY A O 1
ATOM 1476 N N . ASP A 1 194 ? -18.487 -7.122 0.827 1.00 92.19 194 ASP A N 1
ATOM 1477 C CA . ASP A 1 194 ? -18.900 -8.188 1.748 1.00 92.19 194 ASP A CA 1
ATOM 1478 C C . ASP A 1 194 ? -19.234 -7.685 3.168 1.00 92.19 194 ASP A C 1
ATOM 1480 O O . ASP A 1 194 ? -19.701 -8.457 4.014 1.00 92.19 194 ASP A O 1
ATOM 1484 N N . GLY A 1 195 ? -19.062 -6.383 3.422 1.00 91.44 195 GLY A N 1
ATOM 1485 C CA . GLY A 1 195 ? -19.276 -5.746 4.719 1.00 91.44 195 GLY A CA 1
ATOM 1486 C C . GLY A 1 195 ? -18.084 -5.845 5.673 1.00 91.44 195 GLY A C 1
ATOM 1487 O O . GLY A 1 195 ? -18.157 -5.294 6.775 1.00 91.44 195 GLY A O 1
ATOM 1488 N N . ARG A 1 196 ? -16.991 -6.503 5.272 1.00 93.25 196 ARG A N 1
ATOM 1489 C CA . ARG A 1 196 ? -15.691 -6.471 5.944 1.00 93.25 196 ARG A CA 1
ATOM 1490 C C . ARG A 1 196 ? -14.780 -5.508 5.204 1.00 93.25 196 ARG A C 1
ATOM 1492 O O . ARG A 1 196 ? -14.742 -5.438 3.987 1.00 93.25 196 ARG A O 1
ATOM 1499 N N . PHE A 1 197 ? -14.023 -4.741 5.967 1.00 96.56 197 PHE A N 1
ATOM 1500 C CA . PHE A 1 197 ? -13.158 -3.717 5.414 1.00 96.56 197 PHE A CA 1
ATOM 1501 C C . PHE A 1 197 ? -11.729 -4.244 5.246 1.00 96.56 197 PHE A C 1
ATOM 1503 O O . PHE A 1 197 ? -11.231 -5.065 6.021 1.00 96.56 197 PHE A O 1
ATOM 1510 N N . GLU A 1 198 ? -11.024 -3.707 4.256 1.00 97.00 198 GLU A N 1
ATOM 1511 C CA . GLU A 1 198 ? -9.618 -3.978 3.995 1.00 97.00 198 GLU A CA 1
ATOM 1512 C C . GLU A 1 198 ? -8.770 -2.717 3.951 1.00 97.00 198 GLU A C 1
ATOM 1514 O O . GLU A 1 198 ? -9.211 -1.616 3.621 1.00 97.00 198 GLU A O 1
ATOM 1519 N N . LEU A 1 199 ? -7.488 -2.899 4.244 1.00 96.00 199 LEU A N 1
ATOM 1520 C CA . LEU A 1 199 ? -6.477 -1.864 4.135 1.00 96.00 199 LEU A CA 1
ATOM 1521 C C . LEU A 1 199 ? -5.838 -1.957 2.745 1.00 96.00 199 LEU A C 1
ATOM 1523 O O . LEU A 1 199 ? -5.096 -2.894 2.447 1.00 96.00 199 LEU A O 1
ATOM 1527 N N . ALA A 1 200 ? -6.127 -0.975 1.896 1.00 94.75 200 ALA A N 1
ATOM 1528 C CA . ALA A 1 200 ? -5.593 -0.869 0.543 1.00 94.75 200 ALA A CA 1
ATOM 1529 C C . ALA A 1 200 ? -4.451 0.148 0.493 1.00 94.75 200 ALA A C 1
ATOM 1531 O O . ALA A 1 200 ? -4.652 1.33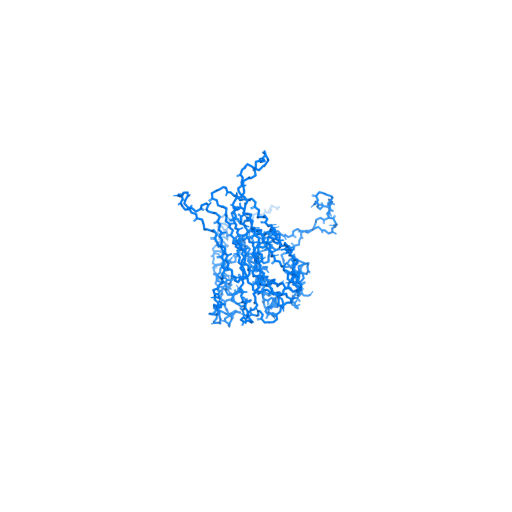3 0.752 1.00 94.75 200 ALA A O 1
ATOM 1532 N N . MET A 1 201 ? -3.256 -0.293 0.114 1.00 93.69 201 MET A N 1
ATOM 1533 C CA . MET A 1 201 ? -2.084 0.573 0.012 1.00 93.69 201 MET A CA 1
ATOM 1534 C C . MET A 1 201 ? -1.256 0.272 -1.234 1.00 93.69 201 MET A C 1
ATOM 1536 O O . MET A 1 201 ? -1.415 -0.752 -1.893 1.00 93.69 201 MET A O 1
ATOM 1540 N N . ARG A 1 202 ? -0.332 1.172 -1.560 1.00 95.00 202 ARG A N 1
ATOM 1541 C CA . ARG A 1 202 ? 0.700 0.907 -2.566 1.00 95.00 202 ARG A CA 1
ATOM 1542 C C . ARG A 1 202 ? 1.733 -0.052 -1.985 1.00 95.00 202 ARG A C 1
ATOM 1544 O O . ARG A 1 202 ? 2.188 0.160 -0.859 1.00 95.00 202 ARG A O 1
ATOM 1551 N N . ASP A 1 203 ? 2.146 -1.055 -2.755 1.00 96.94 203 ASP A N 1
ATOM 1552 C CA . ASP A 1 203 ? 3.268 -1.910 -2.370 1.00 96.94 203 ASP A CA 1
ATOM 1553 C C . ASP A 1 203 ? 4.568 -1.092 -2.343 1.00 96.94 203 ASP A C 1
ATOM 1555 O O . ASP A 1 203 ? 5.197 -0.818 -3.369 1.00 96.94 203 ASP A O 1
ATOM 1559 N N . ASN A 1 204 ? 4.934 -0.655 -1.139 1.00 95.56 204 ASN A N 1
ATOM 1560 C CA . ASN A 1 204 ? 6.042 0.258 -0.893 1.00 95.56 204 ASN A CA 1
ATOM 1561 C C . ASN A 1 204 ? 7.394 -0.308 -1.346 1.00 95.56 204 ASN A C 1
ATOM 1563 O O . ASN A 1 204 ? 8.294 0.465 -1.653 1.00 95.56 204 ASN A O 1
ATOM 1567 N N . ALA A 1 205 ? 7.515 -1.633 -1.493 1.00 96.56 205 ALA A N 1
ATOM 1568 C CA . ALA A 1 205 ? 8.721 -2.269 -2.013 1.00 96.56 205 ALA A CA 1
ATOM 1569 C C . ALA A 1 205 ? 9.076 -1.813 -3.442 1.00 96.56 205 ALA A C 1
ATOM 1571 O O . ALA A 1 205 ? 10.219 -1.958 -3.861 1.00 96.56 205 ALA A O 1
ATOM 1572 N N . PHE A 1 206 ? 8.122 -1.278 -4.211 1.00 97.38 206 PHE A N 1
ATOM 1573 C CA . PHE A 1 206 ? 8.369 -0.764 -5.565 1.00 97.38 206 PHE A CA 1
ATOM 1574 C C . PHE A 1 206 ? 8.798 0.706 -5.588 1.00 97.38 206 PHE A C 1
ATOM 1576 O O . PHE A 1 206 ? 9.286 1.181 -6.614 1.00 97.38 206 PHE A O 1
ATOM 1583 N N . LEU A 1 207 ? 8.598 1.440 -4.493 1.00 94.69 207 LEU A N 1
ATOM 1584 C CA . LEU A 1 207 ? 8.910 2.862 -4.421 1.00 94.69 207 LEU A CA 1
ATOM 1585 C C . LEU A 1 207 ? 10.418 3.029 -4.303 1.00 94.69 207 LEU A C 1
ATOM 1587 O O . LEU A 1 207 ? 11.056 2.338 -3.517 1.00 94.69 207 LEU A O 1
ATOM 1591 N N . TYR A 1 208 ? 10.987 3.925 -5.107 1.00 93.94 208 TYR A N 1
ATOM 1592 C CA . TYR A 1 208 ? 12.435 4.154 -5.195 1.00 93.94 208 TYR A CA 1
ATOM 1593 C C . TYR A 1 208 ? 13.255 2.996 -5.785 1.00 93.94 208 TYR A C 1
ATOM 1595 O O . TYR A 1 208 ? 14.431 3.191 -6.086 1.00 93.94 208 TYR A O 1
ATOM 1603 N N . THR A 1 209 ? 12.665 1.818 -6.011 1.00 95.94 209 THR A N 1
ATOM 1604 C CA . THR A 1 209 ? 13.413 0.635 -6.461 1.00 95.94 209 THR A CA 1
ATOM 1605 C C . THR A 1 209 ? 13.878 0.770 -7.903 1.00 95.94 209 THR A C 1
ATOM 1607 O O . THR A 1 209 ? 15.048 0.551 -8.169 1.00 95.94 209 THR A O 1
ATOM 1610 N N . PHE A 1 210 ? 13.004 1.170 -8.831 1.00 95.88 210 PHE A N 1
ATOM 1611 C CA . PHE A 1 210 ? 13.322 1.253 -10.272 1.00 95.88 210 PHE A CA 1
ATOM 1612 C C . PHE A 1 210 ? 13.134 2.655 -10.865 1.00 95.88 210 PHE A C 1
ATOM 1614 O O . PHE A 1 210 ? 12.960 2.829 -12.071 1.00 95.88 210 PHE A O 1
ATOM 1621 N N . GLY A 1 211 ? 13.130 3.667 -10.004 1.00 93.12 211 GLY A N 1
ATOM 1622 C CA . GLY A 1 211 ? 13.018 5.069 -10.376 1.00 93.12 211 GLY A CA 1
ATOM 1623 C C . GLY A 1 211 ? 12.712 5.930 -9.160 1.00 93.12 211 GLY A C 1
ATOM 1624 O O . GLY A 1 211 ? 12.528 5.421 -8.061 1.00 93.12 211 GLY A O 1
ATOM 1625 N N . CYS A 1 212 ? 12.618 7.243 -9.354 1.00 91.00 212 CYS A N 1
ATOM 1626 C CA . CYS A 1 212 ? 12.223 8.166 -8.294 1.00 91.00 212 CYS A CA 1
ATOM 1627 C C . CYS A 1 212 ? 10.819 7.847 -7.728 1.00 91.00 212 CYS A C 1
ATOM 1629 O O . CYS A 1 212 ? 10.029 7.149 -8.367 1.00 91.00 212 CYS A O 1
ATOM 1631 N N . TYR A 1 213 ? 10.453 8.409 -6.569 1.00 89.88 213 TYR A N 1
ATOM 1632 C CA . TYR A 1 213 ? 9.111 8.231 -5.984 1.00 89.88 213 TYR A CA 1
ATOM 1633 C C . TYR A 1 213 ? 7.975 8.533 -6.967 1.00 89.88 213 TYR A C 1
ATOM 1635 O O . TYR A 1 213 ? 7.103 7.697 -7.194 1.00 89.88 213 TYR A O 1
ATOM 1643 N N . ALA A 1 214 ? 8.021 9.719 -7.586 1.00 88.06 214 ALA A N 1
ATOM 1644 C CA . ALA A 1 214 ? 7.026 10.172 -8.559 1.00 88.06 214 ALA A CA 1
ATOM 1645 C C . ALA A 1 214 ? 7.061 9.363 -9.870 1.00 88.06 214 ALA A C 1
ATOM 1647 O O . ALA A 1 214 ? 6.076 9.320 -10.596 1.00 88.06 214 ALA A O 1
ATOM 1648 N N . CYS A 1 215 ? 8.187 8.706 -10.148 1.00 88.88 215 CYS A N 1
ATOM 1649 C CA . CYS A 1 215 ? 8.415 7.858 -11.313 1.00 88.88 215 CYS A CA 1
ATOM 1650 C C . CYS A 1 215 ? 7.943 6.412 -11.078 1.00 88.88 215 CYS A C 1
ATOM 1652 O O . CYS A 1 215 ? 7.855 5.617 -12.011 1.00 88.88 215 CYS A O 1
ATOM 1654 N N . SER A 1 216 ? 7.696 6.035 -9.823 1.00 93.12 216 SER A N 1
ATOM 1655 C CA . SER A 1 216 ? 7.327 4.676 -9.447 1.00 93.12 216 SER A CA 1
ATOM 1656 C C . SER A 1 216 ? 5.816 4.519 -9.552 1.00 93.12 216 SER A C 1
ATOM 1658 O O . SER A 1 216 ? 5.077 5.223 -8.865 1.00 93.12 216 SER A O 1
ATOM 1660 N N . ALA A 1 217 ? 5.340 3.552 -10.335 1.00 93.56 217 ALA A N 1
ATOM 1661 C CA . ALA A 1 217 ? 3.981 3.041 -10.189 1.00 93.56 217 ALA A CA 1
ATOM 1662 C C . ALA A 1 217 ? 4.081 1.786 -9.324 1.00 93.56 217 ALA A C 1
ATOM 1664 O O . ALA A 1 217 ? 4.873 0.905 -9.621 1.00 93.56 217 ALA A O 1
ATOM 1665 N N . ALA A 1 218 ? 3.332 1.709 -8.227 1.00 96.19 218 ALA A N 1
ATOM 1666 C CA . ALA A 1 218 ? 3.385 0.548 -7.337 1.00 96.19 218 ALA A CA 1
ATOM 1667 C C . ALA A 1 218 ? 2.071 -0.232 -7.460 1.00 96.19 218 ALA A C 1
ATOM 1669 O O . ALA A 1 218 ? 1.016 0.411 -7.555 1.00 96.19 218 ALA A O 1
ATOM 1670 N N . PRO A 1 219 ? 2.111 -1.575 -7.472 1.00 97.75 219 PRO A N 1
ATOM 1671 C CA . PRO A 1 219 ? 0.900 -2.382 -7.504 1.00 97.75 219 PRO A CA 1
ATOM 1672 C C . PRO A 1 219 ? 0.090 -2.199 -6.215 1.00 97.75 219 PRO A C 1
ATOM 1674 O O . PRO A 1 219 ? 0.609 -1.746 -5.186 1.00 97.75 219 PRO A O 1
ATOM 1677 N N . LEU A 1 220 ? -1.193 -2.541 -6.285 1.00 97.69 220 LEU A N 1
ATOM 1678 C CA . LEU A 1 220 ? -2.081 -2.535 -5.132 1.00 97.69 220 LEU A CA 1
ATOM 1679 C C . LEU A 1 220 ? -1.702 -3.680 -4.191 1.00 97.69 220 LEU A C 1
ATOM 1681 O O . LEU A 1 220 ? -1.610 -4.840 -4.600 1.00 97.69 220 LEU A O 1
ATOM 1685 N N . ARG A 1 221 ? -1.529 -3.341 -2.918 1.00 97.25 221 ARG A N 1
ATOM 1686 C CA . ARG A 1 221 ? -1.396 -4.279 -1.816 1.00 97.25 221 ARG A CA 1
ATOM 1687 C C . ARG A 1 221 ? -2.635 -4.187 -0.940 1.00 97.25 221 ARG A C 1
ATOM 1689 O O . ARG A 1 221 ? -3.005 -3.098 -0.504 1.00 97.25 221 ARG A O 1
ATOM 1696 N N . ILE A 1 222 ? -3.261 -5.328 -0.692 1.00 97.88 222 ILE A N 1
ATOM 1697 C CA . ILE A 1 222 ? -4.481 -5.438 0.106 1.00 97.88 222 ILE A CA 1
ATOM 1698 C C . ILE A 1 222 ? -4.145 -6.238 1.352 1.00 97.88 222 ILE A C 1
ATOM 1700 O O . ILE A 1 222 ? -3.657 -7.366 1.262 1.00 97.88 222 ILE A O 1
ATOM 1704 N N . LEU A 1 223 ? -4.389 -5.643 2.513 1.00 97.75 223 LEU A N 1
ATOM 1705 C CA . LEU A 1 223 ? -4.173 -6.270 3.805 1.00 97.75 223 LEU A CA 1
ATOM 1706 C C . LEU A 1 223 ? -5.510 -6.459 4.516 1.00 97.75 223 LEU A C 1
ATOM 1708 O O . LEU A 1 223 ? -6.357 -5.567 4.531 1.00 97.75 223 LEU A O 1
ATOM 1712 N N . LYS A 1 224 ? -5.652 -7.613 5.160 1.00 96.75 224 LYS A N 1
ATOM 1713 C CA . LYS A 1 224 ? -6.780 -7.948 6.030 1.00 96.75 224 LYS A CA 1
ATOM 1714 C C . LYS A 1 224 ? -6.328 -8.098 7.461 1.00 96.75 224 LYS A C 1
ATOM 1716 O O . LYS A 1 224 ? -5.158 -8.390 7.710 1.00 96.75 224 LYS A O 1
ATOM 1721 N N . VAL A 1 225 ? -7.282 -8.012 8.379 1.00 97.12 225 VAL A N 1
ATOM 1722 C CA . VAL A 1 225 ? -7.122 -8.559 9.722 1.00 97.12 225 VAL A CA 1
ATOM 1723 C C . VAL A 1 225 ? -7.902 -9.864 9.804 1.00 97.12 225 VAL A C 1
ATOM 1725 O O . VAL A 1 225 ? -9.066 -9.934 9.428 1.00 97.12 225 VAL A O 1
ATOM 1728 N N . GLU A 1 226 ? -7.234 -10.922 10.245 1.00 94.94 226 GLU A N 1
ATOM 1729 C CA . GLU A 1 226 ? -7.832 -12.242 10.400 1.00 94.94 226 GLU A CA 1
ATOM 1730 C C . GLU A 1 226 ? -7.322 -12.864 11.699 1.00 94.94 226 GLU A C 1
ATOM 1732 O O . GLU A 1 226 ? -6.114 -13.061 11.881 1.00 94.94 226 GLU A O 1
ATOM 1737 N N . ARG A 1 227 ? -8.240 -13.138 12.628 1.00 94.12 227 ARG A N 1
ATOM 1738 C CA . ARG A 1 227 ? -7.949 -13.618 13.991 1.00 94.12 227 ARG A CA 1
ATOM 1739 C C . ARG A 1 227 ? -6.889 -12.758 14.682 1.00 94.12 227 ARG A C 1
ATOM 1741 O O . ARG A 1 227 ? -5.906 -13.254 15.246 1.00 94.12 227 ARG A O 1
ATOM 1748 N N . GLY A 1 228 ? -7.064 -11.444 14.569 1.00 93.31 228 GLY A N 1
ATOM 1749 C CA . GLY A 1 228 ? -6.172 -10.421 15.091 1.00 93.31 228 GLY A CA 1
ATOM 1750 C C . GLY A 1 228 ? -4.764 -10.441 14.486 1.00 93.31 228 GLY A C 1
ATOM 1751 O O . GLY A 1 228 ? -3.807 -10.073 15.170 1.00 93.31 228 GLY A O 1
ATOM 1752 N N . LYS A 1 229 ? -4.573 -10.889 13.245 1.00 95.75 229 LYS A N 1
ATOM 1753 C CA . LYS A 1 229 ? -3.284 -10.799 12.539 1.00 95.75 229 LYS A CA 1
ATOM 1754 C C . LYS A 1 229 ? -3.458 -10.084 11.214 1.00 95.75 229 LYS A C 1
ATOM 1756 O O . LYS A 1 229 ? -4.451 -10.304 10.537 1.00 95.75 229 LYS A O 1
ATOM 1761 N N . ILE A 1 230 ? -2.468 -9.281 10.832 1.00 96.44 230 ILE A N 1
ATOM 1762 C CA . ILE A 1 230 ? -2.422 -8.690 9.493 1.00 96.44 230 ILE A CA 1
ATOM 1763 C C . ILE A 1 230 ? -1.997 -9.776 8.505 1.00 96.44 230 ILE A C 1
ATOM 1765 O O . ILE A 1 230 ? -0.972 -10.431 8.710 1.00 96.44 230 ILE A O 1
ATOM 1769 N N . VAL A 1 231 ? -2.773 -9.959 7.443 1.00 96.50 231 VAL A N 1
ATOM 1770 C CA . VAL A 1 231 ? -2.523 -10.943 6.385 1.00 96.50 231 VAL A CA 1
ATOM 1771 C C . VAL A 1 231 ? -2.524 -10.238 5.035 1.00 96.50 231 VAL A C 1
ATOM 1773 O O . VAL A 1 231 ? -3.384 -9.400 4.771 1.00 96.50 231 VAL A O 1
ATOM 1776 N N . ASP A 1 232 ? -1.559 -10.578 4.179 1.00 96.56 232 ASP A N 1
ATOM 1777 C CA . ASP A 1 232 ? -1.539 -10.113 2.794 1.00 96.56 232 ASP A CA 1
ATOM 1778 C C . ASP A 1 232 ? -2.561 -10.896 1.969 1.00 96.56 232 ASP A C 1
ATOM 1780 O O . ASP A 1 232 ? -2.422 -12.102 1.759 1.00 96.56 232 ASP A O 1
ATOM 1784 N N . ALA A 1 233 ? -3.589 -10.191 1.519 1.00 97.31 233 ALA A N 1
ATOM 1785 C CA . ALA A 1 233 ? -4.712 -10.733 0.777 1.00 97.31 233 ALA A CA 1
ATOM 1786 C C . ALA A 1 233 ? -4.682 -10.317 -0.702 1.00 97.31 233 ALA A C 1
ATOM 1788 O O . ALA A 1 233 ? -5.639 -10.540 -1.441 1.00 97.31 233 ALA A O 1
ATOM 1789 N N . SER A 1 234 ? -3.571 -9.739 -1.173 1.00 97.25 234 SER A N 1
ATOM 1790 C CA . SER A 1 234 ? -3.462 -9.148 -2.514 1.00 97.25 234 SER A CA 1
ATOM 1791 C C . SER A 1 234 ? -3.690 -10.147 -3.654 1.00 97.25 234 SER A C 1
ATOM 1793 O O . SER A 1 234 ? -3.948 -9.729 -4.778 1.00 97.25 234 SER A O 1
ATOM 1795 N N . SER A 1 235 ? -3.567 -11.452 -3.402 1.00 95.56 235 SER A N 1
ATOM 1796 C CA . SER A 1 235 ? -3.800 -12.514 -4.395 1.00 95.56 235 SER A CA 1
ATOM 1797 C C . SER A 1 235 ? -5.206 -13.120 -4.345 1.00 95.56 235 SER A C 1
ATOM 1799 O O . SER A 1 235 ? -5.478 -14.052 -5.101 1.00 95.56 235 SER A O 1
ATOM 1801 N N . GLU A 1 236 ? -6.080 -12.675 -3.443 1.00 96.81 236 GLU A N 1
ATOM 1802 C CA . GLU A 1 236 ? -7.411 -13.265 -3.323 1.00 96.81 236 GLU A CA 1
ATOM 1803 C C . GLU A 1 236 ? -8.302 -12.879 -4.521 1.00 96.81 236 GLU A C 1
ATOM 1805 O O . GLU A 1 236 ? -8.433 -11.690 -4.822 1.00 96.81 236 GLU A O 1
ATOM 1810 N N . PRO A 1 237 ? -8.957 -13.847 -5.200 1.00 96.00 237 PRO A N 1
ATOM 1811 C CA . PRO A 1 237 ? -9.721 -13.573 -6.422 1.00 96.00 237 PRO A CA 1
ATOM 1812 C C . PRO A 1 237 ? -10.858 -12.556 -6.271 1.00 96.00 237 PRO A C 1
ATOM 1814 O O . PRO A 1 237 ? -11.178 -11.868 -7.236 1.00 96.00 237 PRO A O 1
ATOM 1817 N N . ARG A 1 238 ? -11.456 -12.445 -5.077 1.00 95.25 238 ARG A N 1
ATOM 1818 C CA . ARG A 1 238 ? -12.558 -11.507 -4.802 1.00 95.25 238 ARG A CA 1
ATOM 1819 C C . ARG A 1 238 ? -12.158 -10.036 -4.927 1.00 95.25 238 ARG A C 1
ATOM 1821 O O . ARG A 1 238 ? -12.993 -9.215 -5.269 1.00 95.25 238 ARG A O 1
ATOM 1828 N N . PHE A 1 239 ? -10.869 -9.715 -4.801 1.00 95.81 239 PHE A N 1
ATOM 1829 C CA . PHE A 1 239 ? -10.368 -8.351 -4.999 1.00 95.81 239 PHE A CA 1
ATOM 1830 C C . PHE A 1 239 ? -9.966 -8.031 -6.439 1.00 95.81 239 PHE A C 1
ATOM 1832 O O . PHE A 1 239 ? -9.266 -7.044 -6.687 1.00 95.81 239 PHE A O 1
ATOM 1839 N N . ARG A 1 240 ? -10.364 -8.859 -7.414 1.00 94.75 240 ARG A N 1
ATOM 1840 C CA . ARG A 1 240 ? -10.051 -8.614 -8.825 1.00 94.75 240 ARG A CA 1
ATOM 1841 C C . ARG A 1 240 ? -10.483 -7.214 -9.262 1.00 94.75 240 ARG A C 1
ATOM 1843 O O . ARG A 1 240 ? -9.690 -6.532 -9.906 1.00 94.75 240 ARG A O 1
ATOM 1850 N N . ASP A 1 241 ? -11.676 -6.773 -8.880 1.00 93.12 241 ASP A N 1
ATOM 1851 C CA . ASP A 1 241 ? -12.209 -5.480 -9.319 1.00 93.12 241 ASP A CA 1
ATOM 1852 C C . ASP A 1 241 ? -11.424 -4.308 -8.715 1.00 93.12 241 ASP A C 1
ATOM 1854 O O . ASP A 1 241 ? -11.071 -3.370 -9.429 1.00 93.12 241 ASP A O 1
ATOM 1858 N N . ALA A 1 242 ? -11.003 -4.408 -7.449 1.00 94.38 242 ALA A N 1
ATOM 1859 C CA . ALA A 1 242 ? -10.096 -3.433 -6.841 1.00 94.38 242 ALA A CA 1
ATOM 1860 C C . ALA A 1 242 ? -8.758 -3.339 -7.601 1.00 94.38 242 ALA A C 1
ATOM 1862 O O . ALA A 1 242 ? -8.242 -2.242 -7.844 1.00 94.38 242 ALA A O 1
ATOM 1863 N N . HIS A 1 243 ? -8.217 -4.478 -8.047 1.00 96.19 243 HIS A N 1
ATOM 1864 C CA . HIS A 1 243 ? -7.014 -4.517 -8.882 1.00 96.19 243 HIS A CA 1
ATOM 1865 C C . HIS A 1 243 ? -7.227 -3.932 -10.282 1.00 96.19 243 HIS A C 1
ATOM 1867 O O . HIS A 1 243 ? -6.316 -3.281 -10.799 1.00 96.19 243 HIS A O 1
ATOM 1873 N N . VAL A 1 244 ? -8.395 -4.137 -10.895 1.00 95.44 244 VAL A N 1
ATOM 1874 C CA . VAL A 1 244 ? -8.765 -3.534 -12.188 1.00 95.44 244 VAL A CA 1
ATOM 1875 C C . VAL A 1 244 ? -8.860 -2.013 -12.054 1.00 95.44 244 VAL A C 1
ATOM 1877 O O . VAL A 1 244 ? -8.220 -1.290 -12.822 1.00 95.44 244 VAL A O 1
ATOM 1880 N N . THR A 1 245 ? -9.558 -1.518 -11.030 1.00 93.19 245 THR A N 1
ATOM 1881 C CA . THR A 1 245 ? -9.680 -0.082 -10.745 1.00 93.19 245 THR A CA 1
ATOM 1882 C C . THR A 1 245 ? -8.316 0.555 -10.470 1.00 93.19 245 THR A C 1
ATOM 1884 O O . THR A 1 245 ? -8.015 1.638 -10.983 1.00 93.19 245 THR A O 1
ATOM 1887 N N . HIS A 1 246 ? -7.442 -0.115 -9.711 1.00 95.00 246 HIS A N 1
ATOM 1888 C CA . HIS A 1 246 ? -6.078 0.369 -9.476 1.00 95.00 246 HIS A CA 1
ATOM 1889 C C . HIS A 1 246 ? -5.236 0.387 -10.755 1.00 95.00 246 HIS A C 1
ATOM 1891 O O . HIS A 1 246 ? -4.567 1.382 -11.034 1.00 95.00 246 HIS A O 1
ATOM 1897 N N . LEU A 1 247 ? -5.308 -0.667 -11.574 1.00 96.31 247 LEU A N 1
ATOM 1898 C CA . LEU A 1 247 ? -4.607 -0.735 -12.856 1.00 96.31 247 LEU A CA 1
ATOM 1899 C C . LEU A 1 247 ? -5.027 0.406 -13.793 1.00 96.31 247 LEU A C 1
ATOM 1901 O O . LEU A 1 247 ? -4.169 1.050 -14.395 1.00 96.31 247 LEU A O 1
ATOM 1905 N N . ALA A 1 248 ? -6.325 0.692 -13.893 1.00 94.12 248 ALA A N 1
ATOM 1906 C CA . ALA A 1 248 ? -6.827 1.785 -14.720 1.00 94.12 248 ALA A CA 1
ATOM 1907 C C . ALA A 1 248 ? -6.264 3.147 -14.277 1.00 94.12 248 ALA A C 1
ATOM 1909 O O . ALA A 1 248 ? -5.843 3.952 -15.111 1.00 94.12 248 ALA A O 1
ATOM 1910 N N . ARG A 1 249 ? -6.167 3.382 -12.959 1.00 91.88 249 ARG A N 1
ATOM 1911 C CA . ARG A 1 249 ? -5.502 4.575 -12.408 1.00 91.88 249 ARG A CA 1
ATOM 1912 C C . ARG A 1 249 ? -4.022 4.613 -12.782 1.00 91.88 249 ARG A C 1
ATOM 1914 O O . ARG A 1 249 ? -3.552 5.655 -13.224 1.00 91.88 249 ARG A O 1
ATOM 1921 N N . MET A 1 250 ? -3.300 3.497 -12.658 1.00 93.88 250 MET A N 1
ATOM 1922 C CA . MET A 1 250 ? -1.887 3.427 -13.056 1.00 93.88 250 MET A CA 1
ATOM 1923 C C . MET A 1 250 ? -1.695 3.784 -14.534 1.00 93.88 250 MET A C 1
ATOM 1925 O O . MET A 1 250 ? -0.798 4.555 -14.854 1.00 93.88 250 MET A O 1
ATOM 1929 N N . ILE A 1 251 ? -2.546 3.267 -15.426 1.00 93.50 251 ILE A N 1
ATOM 1930 C CA . ILE A 1 251 ? -2.471 3.529 -16.872 1.00 93.50 251 ILE A CA 1
ATOM 1931 C C . ILE A 1 251 ? -2.732 5.005 -17.187 1.00 93.50 251 ILE A C 1
ATOM 1933 O O . ILE A 1 251 ? -2.007 5.594 -17.987 1.00 93.50 251 ILE A O 1
ATOM 1937 N N . ARG A 1 252 ? -3.704 5.636 -16.514 1.00 88.75 252 ARG A N 1
ATOM 1938 C CA . ARG A 1 252 ? -4.015 7.064 -16.700 1.00 88.75 252 ARG A CA 1
ATOM 1939 C C . ARG A 1 252 ? -2.815 7.979 -16.444 1.00 88.75 252 ARG A C 1
ATOM 1941 O O . ARG A 1 252 ? -2.700 9.015 -17.091 1.00 88.75 252 ARG A O 1
ATOM 1948 N N . TYR A 1 253 ? -1.940 7.596 -15.516 1.00 86.69 253 TYR A N 1
ATOM 1949 C CA . TYR A 1 253 ? -0.728 8.338 -15.155 1.00 86.69 253 TYR A CA 1
ATOM 1950 C C . TYR A 1 253 ? 0.554 7.690 -15.684 1.00 86.69 253 TYR A C 1
ATOM 1952 O O . TYR A 1 253 ? 1.643 8.029 -15.222 1.00 86.69 253 TYR A O 1
ATOM 1960 N N . ALA A 1 254 ? 0.453 6.741 -16.618 1.00 89.88 254 ALA A N 1
ATOM 1961 C CA . ALA A 1 254 ? 1.634 6.094 -17.161 1.00 89.88 254 ALA A CA 1
ATOM 1962 C C . ALA A 1 254 ? 2.530 7.152 -17.834 1.00 89.88 254 ALA A C 1
ATOM 1964 O O . ALA A 1 254 ? 2.006 7.966 -18.599 1.00 89.88 254 ALA A O 1
ATOM 1965 N N . PRO A 1 255 ? 3.849 7.154 -17.592 1.00 86.19 255 PRO A N 1
ATOM 1966 C CA . PRO A 1 255 ? 4.758 8.124 -18.186 1.00 86.19 255 PRO A CA 1
ATOM 1967 C C . PRO A 1 255 ? 4.948 7.839 -19.676 1.00 86.19 255 PRO A C 1
ATOM 1969 O O . PRO A 1 255 ? 4.617 6.750 -20.158 1.00 86.19 255 PRO A O 1
ATOM 1972 N N . GLU A 1 256 ? 5.532 8.793 -20.390 1.00 80.69 256 GLU A N 1
ATOM 1973 C CA . GLU A 1 256 ? 6.050 8.512 -21.724 1.00 80.69 256 GLU A CA 1
ATOM 1974 C C . GLU A 1 256 ? 7.281 7.593 -21.651 1.00 80.69 256 GLU A C 1
ATOM 1976 O O . GLU A 1 256 ? 7.968 7.546 -20.622 1.00 80.69 256 GLU A O 1
ATOM 1981 N N . PRO A 1 257 ? 7.568 6.807 -22.703 1.00 74.44 257 PRO A N 1
ATOM 1982 C CA . PRO A 1 257 ? 8.740 5.943 -22.725 1.00 74.44 257 PRO A CA 1
ATOM 1983 C C . PRO A 1 257 ? 10.039 6.747 -22.577 1.00 74.44 257 PRO A C 1
ATOM 1985 O O . PRO A 1 257 ? 10.236 7.740 -23.268 1.00 74.44 257 PRO A O 1
ATOM 1988 N N . GLY A 1 258 ? 10.962 6.287 -21.728 1.00 72.38 258 GLY A N 1
ATOM 1989 C CA . GLY A 1 258 ? 12.231 6.975 -21.457 1.00 72.38 258 GLY A CA 1
ATOM 1990 C C . GLY A 1 258 ? 12.541 7.060 -19.963 1.00 72.38 258 GLY A C 1
ATOM 1991 O O . GLY A 1 258 ? 12.218 6.141 -19.208 1.00 72.38 258 GLY A O 1
ATOM 1992 N N . LEU A 1 259 ? 13.157 8.166 -19.536 1.00 65.12 259 LEU A N 1
ATOM 1993 C CA . LEU A 1 259 ? 13.552 8.408 -18.143 1.00 65.12 259 LEU A CA 1
ATOM 1994 C C . LEU A 1 259 ? 12.359 8.238 -17.187 1.00 65.12 259 LEU A C 1
ATOM 1996 O O . LEU A 1 259 ? 11.390 8.990 -17.237 1.00 65.12 259 LEU A O 1
ATOM 2000 N N . GLY A 1 260 ? 12.446 7.243 -16.300 1.00 72.50 260 GLY A N 1
ATOM 2001 C CA . GLY A 1 260 ? 11.397 6.910 -15.329 1.00 72.50 260 GLY A CA 1
ATOM 2002 C C . GLY A 1 260 ? 10.406 5.828 -15.779 1.00 72.50 260 GLY A C 1
ATOM 2003 O O . GLY A 1 260 ? 9.610 5.371 -14.959 1.00 72.50 260 GLY A O 1
ATOM 2004 N N . ALA A 1 261 ? 10.485 5.341 -17.024 1.00 87.81 261 ALA A N 1
ATOM 2005 C CA . ALA A 1 261 ? 9.613 4.276 -17.526 1.00 87.81 261 ALA A CA 1
ATOM 2006 C C . ALA A 1 261 ? 9.756 2.966 -16.735 1.00 87.81 261 ALA A C 1
ATOM 2008 O O . ALA A 1 261 ? 8.770 2.257 -16.544 1.00 87.81 261 ALA A O 1
ATOM 2009 N N . ASN A 1 262 ? 10.949 2.656 -16.222 1.00 95.31 262 ASN A N 1
ATOM 2010 C CA . ASN A 1 262 ? 11.208 1.420 -15.474 1.00 95.31 262 ASN A CA 1
ATOM 2011 C C . ASN A 1 262 ? 10.438 1.358 -14.148 1.00 95.31 262 ASN A C 1
ATOM 2013 O O . ASN A 1 262 ? 9.907 0.302 -13.801 1.00 95.31 262 ASN A O 1
ATOM 2017 N N . GLY A 1 263 ? 10.280 2.494 -13.461 1.00 95.69 263 GLY A N 1
ATOM 2018 C CA . GLY A 1 263 ? 9.461 2.602 -12.254 1.00 95.69 263 GLY A CA 1
ATOM 2019 C C . GLY A 1 263 ? 7.980 2.326 -12.525 1.00 95.69 263 GLY A C 1
ATOM 2020 O O . GLY A 1 263 ? 7.322 1.653 -11.732 1.00 95.69 263 GLY A O 1
ATOM 2021 N N . PHE A 1 264 ? 7.458 2.774 -13.671 1.00 96.19 264 PHE A N 1
ATOM 2022 C CA . PHE A 1 264 ? 6.107 2.425 -14.109 1.00 96.19 264 PHE A CA 1
ATOM 2023 C C . PHE A 1 264 ? 5.995 0.957 -14.534 1.00 96.19 264 PHE A C 1
ATOM 2025 O O . PHE A 1 264 ? 5.108 0.245 -14.063 1.00 96.19 264 PHE A O 1
ATOM 2032 N N . LEU A 1 265 ? 6.888 0.488 -15.411 1.00 97.44 265 LEU A N 1
ATOM 2033 C CA . LEU A 1 265 ? 6.821 -0.848 -16.004 1.00 97.44 265 LEU A CA 1
ATOM 2034 C C . LEU A 1 265 ? 6.974 -1.950 -14.954 1.00 97.44 265 LEU A C 1
ATOM 2036 O O . LEU A 1 265 ? 6.271 -2.956 -15.040 1.00 97.44 265 LEU A O 1
ATOM 2040 N N . ALA A 1 266 ? 7.822 -1.751 -13.940 1.00 98.00 266 ALA A N 1
ATOM 2041 C CA . ALA A 1 266 ? 7.956 -2.677 -12.819 1.00 98.00 266 ALA A CA 1
ATOM 2042 C C . ALA A 1 266 ? 6.617 -2.888 -12.100 1.00 98.00 266 ALA A C 1
ATOM 2044 O O . ALA A 1 266 ? 6.163 -4.025 -11.942 1.00 98.00 266 ALA A O 1
ATOM 2045 N N . GLY A 1 267 ? 5.947 -1.798 -11.717 1.00 98.12 267 GLY A N 1
ATOM 2046 C CA . GLY A 1 267 ? 4.639 -1.881 -11.077 1.00 98.12 267 GLY A CA 1
ATOM 2047 C C . GLY A 1 267 ? 3.543 -2.382 -11.997 1.00 98.12 267 GLY A C 1
ATOM 2048 O O . GLY A 1 267 ? 2.715 -3.177 -11.567 1.00 98.12 267 GLY A O 1
ATOM 2049 N N . TYR A 1 268 ? 3.528 -1.950 -13.259 1.00 98.12 268 TYR A N 1
ATOM 2050 C CA . TYR A 1 268 ? 2.552 -2.399 -14.250 1.00 98.12 268 TYR A CA 1
ATOM 2051 C C . TYR A 1 268 ? 2.615 -3.919 -14.440 1.00 98.12 268 TYR A C 1
ATOM 2053 O O . TYR A 1 268 ? 1.584 -4.589 -14.390 1.00 98.12 268 TYR A O 1
ATOM 2061 N N . VAL A 1 269 ? 3.822 -4.484 -14.567 1.00 98.62 269 VAL A N 1
ATOM 2062 C CA . VAL A 1 269 ? 4.033 -5.938 -14.604 1.00 98.62 269 VAL A CA 1
ATOM 2063 C C . VAL A 1 269 ? 3.481 -6.597 -13.342 1.00 98.62 269 VAL A C 1
ATOM 2065 O O . VAL A 1 269 ? 2.706 -7.546 -13.444 1.00 98.62 269 VAL A O 1
ATOM 2068 N N . ALA A 1 270 ? 3.826 -6.085 -12.160 1.00 98.62 270 ALA A N 1
ATOM 2069 C CA . ALA A 1 270 ? 3.378 -6.645 -10.888 1.00 98.62 270 ALA A CA 1
ATOM 2070 C C . ALA A 1 270 ? 1.851 -6.602 -10.712 1.00 98.62 270 ALA A C 1
ATOM 2072 O O . ALA A 1 270 ? 1.244 -7.586 -10.289 1.00 98.62 270 ALA A O 1
ATOM 2073 N N . GLN A 1 271 ? 1.214 -5.499 -11.105 1.00 98.62 271 GLN A N 1
ATOM 2074 C CA . GLN A 1 271 ? -0.236 -5.337 -11.061 1.00 98.62 271 GLN A CA 1
ATOM 2075 C C . GLN A 1 271 ? -0.929 -6.298 -12.033 1.00 98.62 271 GLN A C 1
ATOM 2077 O O . GLN A 1 271 ? -1.895 -6.970 -11.679 1.00 98.62 271 GLN A O 1
ATOM 2082 N N . LYS A 1 272 ? -0.399 -6.436 -13.252 1.00 98.25 272 LYS A N 1
ATOM 2083 C CA . LYS A 1 272 ? -0.925 -7.375 -14.251 1.00 98.25 272 LYS A CA 1
ATOM 2084 C C . LYS A 1 272 ? -0.715 -8.831 -13.833 1.00 98.25 272 LYS A C 1
ATOM 2086 O O . LYS A 1 272 ? -1.565 -9.660 -14.138 1.00 98.25 272 LYS A O 1
ATOM 2091 N N . ILE A 1 273 ? 0.341 -9.155 -13.079 1.00 98.00 273 ILE A N 1
ATOM 2092 C CA . ILE A 1 273 ? 0.511 -10.479 -12.457 1.00 98.00 273 ILE A CA 1
ATOM 2093 C C . ILE A 1 273 ? -0.658 -10.794 -11.510 1.00 98.00 273 ILE A C 1
ATOM 2095 O O . ILE A 1 273 ? -1.197 -11.897 -11.592 1.00 98.00 273 ILE A O 1
ATOM 2099 N N . ARG A 1 274 ? -1.104 -9.842 -10.672 1.00 97.06 274 ARG A N 1
ATOM 2100 C CA . ARG A 1 274 ? -2.271 -10.033 -9.780 1.00 97.06 274 ARG A CA 1
ATOM 2101 C C . ARG A 1 274 ? -3.563 -10.320 -10.550 1.00 97.06 274 ARG A C 1
ATOM 2103 O O . ARG A 1 274 ? -4.425 -11.037 -10.056 1.00 97.06 274 ARG A O 1
ATOM 2110 N N . LEU A 1 275 ? -3.668 -9.817 -11.779 1.00 96.62 275 LEU A N 1
ATOM 2111 C CA . LEU A 1 275 ? -4.810 -10.036 -12.670 1.00 96.62 275 LEU A CA 1
ATOM 2112 C C . LEU A 1 275 ? -4.684 -11.283 -13.561 1.00 96.62 275 LEU A C 1
ATOM 2114 O O . LEU A 1 275 ? -5.615 -11.566 -14.315 1.00 96.62 275 LEU A O 1
ATOM 2118 N N . GLY A 1 276 ? -3.575 -12.029 -13.476 1.00 96.50 276 GLY A N 1
ATOM 2119 C CA . GLY A 1 276 ? -3.301 -13.201 -14.319 1.00 96.50 276 GLY A CA 1
ATOM 2120 C C . GLY A 1 276 ? -2.755 -12.870 -15.715 1.00 96.50 276 GLY A C 1
ATOM 2121 O O . GLY A 1 276 ? -2.675 -13.739 -16.576 1.00 96.50 276 GLY A O 1
ATOM 2122 N N . GLU A 1 277 ? -2.349 -11.624 -15.950 1.00 97.25 277 GLU A N 1
ATOM 2123 C CA . GLU A 1 277 ? -1.997 -11.067 -17.265 1.00 97.25 277 GLU A CA 1
ATOM 2124 C C . GLU A 1 277 ? -0.507 -10.678 -17.356 1.00 97.25 277 GLU A C 1
ATOM 2126 O O . GLU A 1 277 ? -0.090 -9.872 -18.195 1.00 97.25 277 GLU A O 1
ATOM 2131 N N . GLY A 1 278 ? 0.317 -11.261 -16.480 1.00 97.44 278 GLY A N 1
ATOM 2132 C CA . GLY A 1 278 ? 1.740 -10.945 -16.347 1.00 97.44 278 GLY A CA 1
ATOM 2133 C C . GLY A 1 278 ? 2.563 -11.186 -17.617 1.00 97.44 278 GLY A C 1
ATOM 2134 O O . GLY A 1 278 ? 3.466 -10.407 -17.897 1.00 97.44 278 GLY A O 1
ATOM 2135 N N . ASP A 1 279 ? 2.243 -12.204 -18.426 1.00 97.88 279 ASP A N 1
ATOM 2136 C CA . ASP A 1 279 ? 2.980 -12.501 -19.669 1.00 97.88 279 ASP A CA 1
ATOM 2137 C C . ASP A 1 279 ? 2.855 -11.382 -20.711 1.00 97.88 279 ASP A C 1
ATOM 2139 O O . ASP A 1 279 ? 3.832 -11.023 -21.371 1.00 97.88 279 ASP A O 1
ATOM 2143 N N . GLN A 1 280 ? 1.652 -10.821 -20.866 1.00 97.25 280 GLN A N 1
ATOM 2144 C CA . GLN A 1 280 ? 1.409 -9.700 -21.775 1.00 97.25 280 GLN A CA 1
ATOM 2145 C C . GLN A 1 280 ? 2.160 -8.455 -21.291 1.00 97.25 280 GLN A C 1
ATOM 2147 O O . GLN A 1 280 ? 2.802 -7.766 -22.084 1.00 97.25 280 GLN A O 1
ATOM 2152 N N . ALA A 1 281 ? 2.112 -8.191 -19.984 1.00 98.00 281 ALA A N 1
ATOM 2153 C CA . ALA A 1 281 ? 2.788 -7.048 -19.388 1.00 98.00 281 ALA A CA 1
ATOM 2154 C C . ALA A 1 281 ? 4.315 -7.163 -19.467 1.00 98.00 281 ALA A C 1
ATOM 2156 O O . ALA A 1 281 ? 4.990 -6.181 -19.769 1.00 98.00 281 ALA A O 1
ATOM 2157 N N . TRP A 1 282 ? 4.856 -8.366 -19.264 1.00 98.38 282 TRP A N 1
ATOM 2158 C CA . TRP A 1 282 ? 6.286 -8.636 -19.372 1.00 98.38 282 TRP A CA 1
ATOM 2159 C C . TRP A 1 282 ? 6.814 -8.343 -20.777 1.00 98.38 282 TRP A C 1
ATOM 2161 O O . TRP A 1 282 ? 7.840 -7.688 -20.924 1.00 98.38 282 TRP A O 1
ATOM 2171 N N . LYS A 1 283 ? 6.088 -8.762 -21.821 1.00 97.25 283 LYS A N 1
ATOM 2172 C CA . LYS A 1 283 ? 6.459 -8.467 -23.216 1.00 97.25 283 LYS A CA 1
ATOM 2173 C C . LYS A 1 283 ? 6.490 -6.964 -23.495 1.00 97.25 283 LYS A C 1
ATOM 2175 O O . LYS A 1 283 ? 7.467 -6.482 -24.054 1.00 97.25 283 LYS A O 1
ATOM 2180 N N . LEU A 1 284 ? 5.476 -6.221 -23.039 1.00 95.94 284 LEU A N 1
ATOM 2181 C CA . LEU A 1 284 ? 5.464 -4.758 -23.164 1.00 95.94 284 LEU A CA 1
ATOM 2182 C C . LEU A 1 284 ? 6.676 -4.128 -22.456 1.00 95.94 284 LEU A C 1
ATOM 2184 O O . LEU A 1 284 ? 7.313 -3.231 -22.998 1.00 95.94 284 LEU A O 1
ATOM 2188 N N . MET A 1 285 ? 7.025 -4.621 -21.267 1.00 96.50 285 MET A N 1
ATOM 2189 C CA . MET A 1 285 ? 8.207 -4.171 -20.533 1.00 96.50 285 MET A CA 1
ATOM 2190 C C . MET A 1 285 ? 9.508 -4.421 -21.310 1.00 96.50 285 MET A C 1
ATOM 2192 O O . MET A 1 285 ? 10.338 -3.518 -21.405 1.00 96.50 285 MET A O 1
ATOM 2196 N N . LEU A 1 286 ? 9.678 -5.591 -21.933 1.00 96.31 286 LEU A N 1
ATOM 2197 C CA . LEU A 1 286 ? 10.865 -5.890 -22.745 1.00 96.31 286 LEU A CA 1
ATOM 2198 C C . LEU A 1 286 ? 11.037 -4.917 -23.924 1.00 96.31 286 LEU A C 1
ATOM 2200 O O . LEU A 1 286 ? 12.164 -4.520 -24.229 1.00 96.31 286 LEU A O 1
ATOM 2204 N N . ASP A 1 287 ? 9.931 -4.502 -24.541 1.00 93.88 287 ASP A N 1
ATOM 2205 C CA . ASP A 1 287 ? 9.940 -3.579 -25.680 1.00 93.88 287 ASP A CA 1
ATOM 2206 C C . ASP A 1 287 ? 10.206 -2.120 -25.261 1.00 93.88 287 ASP A C 1
ATOM 2208 O O . ASP A 1 287 ? 10.820 -1.357 -26.017 1.00 93.88 287 ASP A O 1
ATOM 2212 N N . TYR A 1 288 ? 9.756 -1.721 -24.063 1.00 94.50 288 TYR A N 1
ATOM 2213 C CA . TYR A 1 288 ? 9.663 -0.306 -23.687 1.00 94.50 288 TYR A CA 1
ATOM 2214 C C . TYR A 1 288 ? 10.498 0.152 -22.491 1.00 94.50 288 TYR A C 1
ATOM 2216 O O . TYR A 1 288 ? 10.591 1.366 -22.290 1.00 94.50 288 TYR A O 1
ATOM 2224 N N . HIS A 1 289 ? 11.132 -0.754 -21.743 1.00 93.62 289 HIS A N 1
ATOM 2225 C CA . HIS A 1 289 ? 12.019 -0.359 -20.649 1.00 93.62 289 HIS A CA 1
ATOM 2226 C C . HIS A 1 289 ? 13.142 0.566 -21.124 1.00 93.62 289 HIS A C 1
ATOM 2228 O O . HIS A 1 289 ? 13.630 0.475 -22.255 1.00 93.62 289 HIS A O 1
ATOM 2234 N N . ASP A 1 290 ? 13.536 1.467 -20.234 1.00 91.88 290 ASP A N 1
ATOM 2235 C CA . ASP A 1 290 ? 14.725 2.281 -20.395 1.00 91.88 290 ASP A CA 1
ATOM 2236 C C . ASP A 1 290 ? 15.959 1.391 -20.209 1.00 91.88 290 ASP A C 1
ATOM 2238 O O . ASP A 1 290 ? 16.125 0.748 -19.168 1.00 91.88 290 ASP A O 1
ATOM 2242 N N . ARG A 1 291 ? 16.785 1.323 -21.254 1.00 91.00 291 ARG A N 1
ATOM 2243 C CA . ARG A 1 291 ? 18.015 0.521 -21.307 1.00 91.00 291 ARG A CA 1
ATOM 2244 C C . ARG A 1 291 ? 19.239 1.291 -20.830 1.00 91.00 291 ARG A C 1
ATOM 2246 O O . ARG A 1 291 ? 20.267 0.674 -20.582 1.00 91.00 291 ARG A O 1
ATOM 2253 N N . GLU A 1 292 ? 19.124 2.611 -20.728 1.00 88.81 292 GLU A N 1
ATOM 2254 C CA . GLU A 1 292 ? 20.242 3.504 -20.430 1.00 88.81 292 GLU A CA 1
ATOM 2255 C C . GLU A 1 292 ? 20.293 3.891 -18.947 1.00 88.81 292 GLU A C 1
ATOM 2257 O O . GLU A 1 292 ? 21.265 4.496 -18.501 1.00 88.81 292 GLU A O 1
ATOM 2262 N N . THR A 1 293 ? 19.259 3.557 -18.168 1.00 86.94 293 THR A N 1
ATOM 2263 C CA . THR A 1 293 ? 19.256 3.811 -16.725 1.00 86.94 293 THR A CA 1
ATOM 2264 C C . THR A 1 293 ? 20.178 2.849 -15.980 1.00 86.94 293 THR A C 1
ATOM 2266 O O . THR A 1 293 ? 20.254 1.665 -16.296 1.00 86.94 293 THR A O 1
ATOM 2269 N N . ASP A 1 294 ? 20.829 3.354 -14.940 1.00 88.94 294 ASP A N 1
ATOM 2270 C CA . ASP A 1 294 ? 21.593 2.600 -13.944 1.00 88.94 294 ASP A CA 1
ATOM 2271 C C . ASP A 1 294 ? 20.831 2.450 -12.610 1.00 88.94 294 ASP A C 1
ATOM 2273 O O . ASP A 1 294 ? 21.294 1.790 -11.677 1.00 88.94 294 ASP A O 1
ATOM 2277 N N . TRP A 1 295 ? 19.628 3.026 -12.508 1.00 93.25 295 TRP A N 1
ATOM 2278 C CA . TRP A 1 295 ? 18.868 3.075 -11.265 1.00 93.25 295 TRP A CA 1
ATOM 2279 C C . TRP A 1 295 ? 18.295 1.706 -10.893 1.00 93.25 295 TRP A C 1
ATOM 2281 O O . TRP A 1 295 ? 17.512 1.114 -11.638 1.00 93.25 295 TRP A O 1
ATOM 2291 N N . GLY A 1 296 ? 18.600 1.233 -9.681 1.00 90.88 296 GLY A N 1
ATOM 2292 C CA . GLY A 1 296 ? 17.957 0.036 -9.125 1.00 90.88 296 GLY A CA 1
ATOM 2293 C C . GLY A 1 296 ? 18.446 -1.291 -9.697 1.00 90.88 296 GLY A C 1
ATOM 2294 O O . GLY A 1 296 ? 17.811 -2.328 -9.495 1.00 90.88 296 GLY A O 1
ATOM 2295 N N . LEU A 1 297 ? 19.549 -1.265 -10.443 1.00 94.69 297 LEU A N 1
ATOM 2296 C CA . LEU A 1 297 ? 20.063 -2.425 -11.168 1.00 94.69 297 LEU A CA 1
ATOM 2297 C C . LEU A 1 297 ? 21.099 -3.228 -10.376 1.00 94.69 297 LEU A C 1
ATOM 2299 O O . LEU A 1 297 ? 21.293 -4.422 -10.631 1.00 94.69 297 LEU A O 1
ATOM 2303 N N . ASP A 1 298 ? 21.721 -2.594 -9.387 1.00 93.88 298 ASP A N 1
ATOM 2304 C CA . ASP A 1 298 ? 22.723 -3.215 -8.533 1.00 93.88 298 ASP A CA 1
ATOM 2305 C C . ASP A 1 298 ? 22.111 -4.212 -7.546 1.00 93.88 298 ASP A C 1
ATOM 2307 O O . ASP A 1 298 ? 21.037 -4.024 -6.969 1.00 93.88 298 ASP A O 1
ATOM 2311 N N . HIS A 1 299 ? 22.833 -5.306 -7.330 1.00 92.88 299 HIS A N 1
ATOM 2312 C CA . HIS A 1 299 ? 22.458 -6.361 -6.406 1.00 92.88 299 HIS A CA 1
ATOM 2313 C C . HIS A 1 299 ? 23.669 -6.899 -5.665 1.00 92.88 299 HIS A C 1
ATO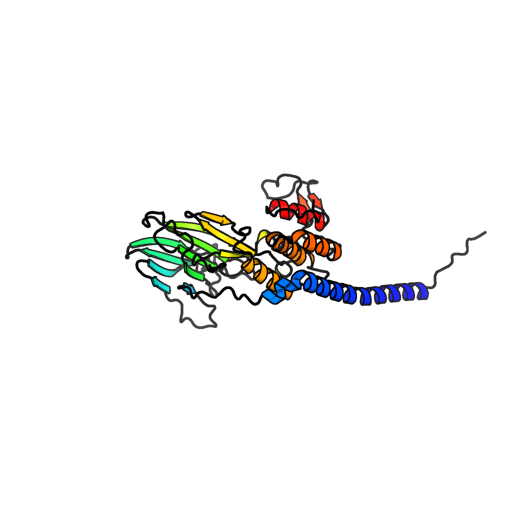M 2315 O O . HIS A 1 299 ? 24.710 -7.171 -6.260 1.00 92.88 299 HIS A O 1
ATOM 2321 N N . CYS A 1 300 ? 23.503 -7.120 -4.364 1.00 92.88 300 CYS A N 1
ATOM 2322 C CA . CYS A 1 300 ? 24.515 -7.780 -3.563 1.00 92.88 300 CYS A CA 1
ATOM 2323 C C . CYS A 1 300 ? 24.322 -9.297 -3.578 1.00 92.88 300 CYS A C 1
ATOM 2325 O O . CYS A 1 300 ? 23.335 -9.804 -3.053 1.00 92.88 300 CYS A O 1
ATOM 2327 N N . THR A 1 301 ? 25.298 -10.041 -4.100 1.00 92.56 301 THR A N 1
ATOM 2328 C CA . THR A 1 301 ? 25.251 -11.515 -4.146 1.00 92.56 301 THR A CA 1
ATOM 2329 C C . THR A 1 301 ? 25.660 -12.178 -2.825 1.00 92.56 301 THR A C 1
ATOM 2331 O O . THR A 1 301 ? 25.876 -13.389 -2.772 1.00 92.56 301 THR A O 1
ATOM 2334 N N . ALA A 1 302 ? 25.880 -11.392 -1.774 1.00 91.81 302 ALA A N 1
ATOM 2335 C CA . ALA A 1 302 ? 26.315 -11.848 -0.464 1.00 91.81 302 ALA A CA 1
ATOM 2336 C C . ALA A 1 302 ? 25.470 -11.186 0.626 1.00 91.81 302 ALA A C 1
ATOM 2338 O O . ALA A 1 302 ? 24.809 -10.175 0.396 1.00 91.81 302 ALA A O 1
ATOM 2339 N N . LYS A 1 303 ? 25.512 -11.749 1.837 1.00 91.00 303 LYS A N 1
ATOM 2340 C CA . LYS A 1 303 ? 24.916 -11.094 3.001 1.00 91.00 303 LYS A CA 1
ATOM 2341 C C . LYS A 1 303 ? 25.595 -9.737 3.208 1.00 91.00 303 LYS A C 1
ATOM 2343 O O . LYS A 1 303 ? 26.824 -9.652 3.161 1.00 91.00 303 LYS A O 1
ATOM 2348 N N . LEU A 1 304 ? 24.786 -8.709 3.447 1.00 91.75 304 LEU A N 1
ATOM 2349 C CA . LEU A 1 304 ? 25.277 -7.386 3.815 1.00 91.75 304 LEU A CA 1
ATOM 2350 C C . LEU A 1 304 ? 26.097 -7.471 5.109 1.00 91.75 304 LEU A C 1
ATOM 2352 O O . LEU A 1 304 ? 25.838 -8.322 5.969 1.00 91.75 304 LEU A O 1
ATOM 2356 N N . ASN A 1 305 ? 27.097 -6.603 5.236 1.00 90.19 305 ASN A N 1
ATOM 2357 C CA . ASN A 1 305 ? 27.865 -6.483 6.471 1.00 90.19 305 ASN A CA 1
ATOM 2358 C C . ASN A 1 305 ? 27.004 -5.863 7.597 1.00 90.19 305 ASN A C 1
ATOM 2360 O O . ASN A 1 305 ? 25.846 -5.499 7.395 1.00 90.19 305 ASN A O 1
ATOM 2364 N N . GLU A 1 306 ? 27.568 -5.723 8.797 1.00 90.81 306 GLU A N 1
ATOM 2365 C CA . GLU A 1 306 ? 26.860 -5.160 9.963 1.00 90.81 306 GLU A CA 1
ATOM 2366 C C . GLU A 1 306 ? 26.386 -3.709 9.765 1.00 90.81 306 GLU A C 1
ATOM 2368 O O . GLU A 1 306 ? 25.496 -3.252 10.476 1.00 90.81 306 GLU A O 1
ATOM 2373 N N . LYS A 1 307 ? 26.942 -2.995 8.778 1.00 89.75 307 LYS A N 1
ATOM 2374 C CA . LYS A 1 307 ? 26.552 -1.631 8.398 1.00 89.75 307 LYS A CA 1
ATOM 2375 C C . LYS A 1 307 ? 25.505 -1.594 7.280 1.00 89.75 307 LYS A C 1
ATOM 2377 O O . LYS A 1 307 ? 25.131 -0.513 6.841 1.00 89.75 307 LYS A O 1
ATOM 2382 N N . GLY A 1 308 ? 25.043 -2.752 6.804 1.00 88.69 308 GLY A N 1
ATOM 2383 C CA . GLY A 1 308 ? 24.114 -2.845 5.678 1.00 88.69 308 GLY A CA 1
ATOM 2384 C C . GLY A 1 308 ? 24.772 -2.644 4.310 1.00 88.69 308 GLY A C 1
ATOM 2385 O O . GLY A 1 308 ? 24.073 -2.444 3.323 1.00 88.69 308 GLY A O 1
ATOM 2386 N N . GLU A 1 309 ? 26.099 -2.711 4.216 1.00 91.62 309 GLU A N 1
ATOM 2387 C CA . GLU A 1 309 ? 26.825 -2.506 2.962 1.00 91.62 309 GLU A CA 1
ATOM 2388 C C . GLU A 1 309 ? 27.107 -3.844 2.270 1.00 91.62 309 GLU A C 1
ATOM 2390 O O . GLU A 1 309 ? 27.359 -4.870 2.916 1.00 91.62 309 GLU A O 1
ATOM 2395 N N . CYS A 1 310 ? 27.115 -3.831 0.937 1.00 92.56 310 CYS A N 1
ATOM 2396 C CA . CYS A 1 310 ? 27.539 -4.994 0.173 1.00 92.56 310 CYS A CA 1
ATOM 2397 C C . CYS A 1 310 ? 29.061 -5.180 0.286 1.00 92.56 310 CYS A C 1
ATOM 2399 O O . CYS A 1 310 ? 29.804 -4.221 0.057 1.00 92.56 310 CYS A O 1
ATOM 2401 N N . PRO A 1 311 ? 29.563 -6.389 0.605 1.00 93.88 311 PRO A N 1
ATOM 2402 C CA . PRO A 1 311 ? 30.998 -6.633 0.640 1.00 93.88 311 PRO A CA 1
ATOM 2403 C C . PRO A 1 311 ? 31.684 -6.301 -0.693 1.00 93.88 311 PRO A C 1
ATOM 2405 O O . PRO A 1 311 ? 31.117 -6.495 -1.771 1.00 93.88 311 PRO A O 1
ATOM 2408 N N . ALA A 1 312 ? 32.938 -5.848 -0.619 1.00 92.12 312 ALA A N 1
ATOM 2409 C CA . ALA A 1 312 ? 33.714 -5.473 -1.796 1.00 92.12 312 ALA A CA 1
ATOM 2410 C C . ALA A 1 312 ? 33.752 -6.606 -2.842 1.00 92.12 312 ALA A C 1
ATOM 2412 O O . ALA A 1 312 ? 34.017 -7.767 -2.520 1.00 92.12 312 ALA A O 1
ATOM 2413 N N . GLY A 1 313 ? 33.467 -6.263 -4.101 1.00 92.56 313 GLY A N 1
ATOM 2414 C CA . GLY A 1 313 ? 33.428 -7.216 -5.215 1.00 92.56 313 GLY A CA 1
ATOM 2415 C C . GLY A 1 313 ? 32.237 -8.185 -5.204 1.00 92.56 313 GLY A C 1
ATOM 2416 O O . GLY A 1 313 ? 32.264 -9.170 -5.939 1.00 92.56 313 GLY A O 1
ATOM 2417 N N . LYS A 1 314 ? 31.214 -7.954 -4.365 1.00 95.12 314 LYS A N 1
ATOM 2418 C CA . LYS A 1 314 ? 29.968 -8.747 -4.336 1.00 95.12 314 LYS A CA 1
ATOM 2419 C C . LYS A 1 314 ? 28.759 -8.027 -4.932 1.00 95.12 314 LYS A C 1
ATOM 2421 O O . LYS A 1 314 ? 27.681 -8.615 -4.980 1.00 95.12 314 LYS A O 1
ATOM 2426 N N . THR A 1 315 ? 28.936 -6.796 -5.404 1.00 94.75 315 THR A N 1
ATOM 2427 C CA . THR A 1 315 ? 27.921 -6.090 -6.187 1.00 94.75 315 THR A CA 1
ATOM 2428 C C . THR A 1 315 ? 27.977 -6.555 -7.634 1.00 94.75 315 THR A C 1
ATOM 2430 O O . THR A 1 315 ? 29.046 -6.575 -8.244 1.00 94.75 315 THR A O 1
ATOM 2433 N N . VAL A 1 316 ? 26.820 -6.914 -8.180 1.00 94.50 316 VAL A N 1
ATOM 2434 C CA . VAL A 1 316 ? 26.621 -7.168 -9.606 1.00 94.50 316 VAL A CA 1
ATOM 2435 C C . VAL A 1 316 ? 25.545 -6.226 -10.128 1.00 94.50 316 VAL A C 1
ATOM 2437 O O . VAL A 1 316 ? 24.505 -6.071 -9.490 1.00 94.50 316 VAL A O 1
ATOM 2440 N N . THR A 1 317 ? 25.785 -5.625 -11.286 1.00 95.62 317 THR A N 1
ATOM 2441 C CA . THR A 1 317 ? 24.790 -4.814 -11.995 1.00 95.62 317 THR A CA 1
ATOM 2442 C C . THR A 1 317 ? 24.059 -5.712 -12.983 1.00 95.62 317 THR A C 1
ATOM 2444 O O . THR A 1 317 ? 24.690 -6.383 -13.804 1.00 95.62 317 THR A O 1
ATOM 2447 N N . LEU A 1 318 ? 22.736 -5.779 -12.874 1.00 95.81 318 LEU A N 1
ATOM 2448 C CA . LEU A 1 318 ? 21.892 -6.530 -13.803 1.00 95.81 318 LEU A CA 1
ATOM 2449 C C . LEU A 1 318 ? 21.317 -5.609 -14.881 1.00 95.81 318 LEU A C 1
ATOM 2451 O O . LEU A 1 318 ? 21.291 -4.398 -14.712 1.00 95.81 318 LEU A O 1
ATOM 2455 N N . ASP A 1 319 ? 20.793 -6.175 -15.967 1.00 95.38 319 ASP A N 1
ATOM 2456 C CA . ASP A 1 319 ? 19.846 -5.422 -16.788 1.00 95.38 319 ASP A CA 1
ATOM 2457 C C . ASP A 1 319 ? 18.489 -5.304 -16.069 1.00 95.38 319 ASP A C 1
ATOM 2459 O O . ASP A 1 319 ? 18.190 -6.031 -15.111 1.00 95.38 319 ASP A O 1
ATOM 2463 N N . PHE A 1 320 ? 17.655 -4.364 -16.516 1.00 96.25 320 PHE A N 1
ATOM 2464 C CA . PHE A 1 320 ? 16.358 -4.128 -15.888 1.00 96.25 320 PHE A CA 1
ATOM 2465 C C . PHE A 1 320 ? 15.451 -5.376 -15.864 1.00 96.25 320 PHE A C 1
ATOM 2467 O O . PHE A 1 320 ? 14.926 -5.688 -14.791 1.00 96.25 320 PHE A O 1
ATOM 2474 N N . PRO A 1 321 ? 15.284 -6.152 -16.956 1.00 97.25 321 PRO A N 1
ATOM 2475 C CA . PRO A 1 321 ? 14.485 -7.378 -16.917 1.00 97.25 321 PRO A CA 1
ATOM 2476 C C . PRO A 1 321 ? 14.971 -8.404 -15.881 1.00 97.25 321 PRO A C 1
ATOM 2478 O O . PRO A 1 321 ? 14.152 -8.981 -15.158 1.00 97.25 321 PRO A O 1
ATOM 2481 N N . ALA A 1 322 ? 16.282 -8.634 -15.762 1.00 97.00 322 ALA A N 1
ATOM 2482 C CA . ALA A 1 322 ? 16.832 -9.556 -14.772 1.00 97.00 322 ALA A CA 1
ATOM 2483 C C . ALA A 1 322 ? 16.683 -9.019 -13.340 1.00 97.00 322 ALA A C 1
ATOM 2485 O O . ALA A 1 322 ? 16.339 -9.788 -12.434 1.00 97.00 322 ALA A O 1
ATOM 2486 N N . ALA A 1 323 ? 16.874 -7.711 -13.132 1.00 97.31 323 ALA A N 1
ATOM 2487 C CA . ALA A 1 323 ? 16.642 -7.056 -11.846 1.00 97.31 323 ALA A CA 1
ATOM 2488 C C . ALA A 1 323 ? 15.175 -7.166 -11.411 1.00 97.31 323 ALA A C 1
ATOM 2490 O O . ALA A 1 323 ? 14.900 -7.594 -10.288 1.00 97.31 323 ALA A O 1
ATOM 2491 N N . LEU A 1 324 ? 14.231 -6.884 -12.313 1.00 98.06 324 LEU A N 1
ATOM 2492 C CA . LEU A 1 324 ? 12.799 -6.997 -12.048 1.00 98.06 324 LEU A CA 1
ATOM 2493 C C . LEU A 1 324 ? 12.384 -8.448 -11.773 1.00 98.06 324 LEU A C 1
ATOM 2495 O O . LEU A 1 324 ? 11.647 -8.697 -10.822 1.00 98.06 324 LEU A O 1
ATOM 2499 N N . LYS A 1 325 ? 12.882 -9.424 -12.547 1.00 98.06 325 LYS A N 1
ATOM 2500 C CA . LYS A 1 325 ? 12.615 -10.858 -12.312 1.00 98.06 325 LYS A CA 1
ATOM 2501 C C . LYS A 1 325 ? 13.043 -11.276 -10.906 1.00 98.06 325 LYS A C 1
ATOM 2503 O O . LYS A 1 325 ? 12.285 -11.946 -10.203 1.00 98.06 325 LYS A O 1
ATOM 2508 N N . ARG A 1 326 ? 14.258 -10.895 -10.500 1.00 96.75 326 ARG A N 1
ATOM 2509 C CA . ARG A 1 326 ? 14.780 -11.172 -9.157 1.00 96.75 326 ARG A CA 1
ATOM 2510 C C . ARG A 1 326 ? 13.901 -10.514 -8.096 1.00 96.75 326 ARG A C 1
ATOM 2512 O O . ARG A 1 326 ? 13.422 -11.206 -7.203 1.00 96.75 326 ARG A O 1
ATOM 2519 N N . PHE A 1 327 ? 13.648 -9.217 -8.247 1.00 97.44 327 PHE A N 1
ATOM 2520 C CA . PHE A 1 327 ? 12.867 -8.425 -7.307 1.00 97.44 327 PHE A CA 1
ATOM 2521 C C . PHE A 1 327 ? 11.452 -8.989 -7.111 1.00 97.44 327 PHE A C 1
ATOM 2523 O O . PHE A 1 327 ? 11.043 -9.230 -5.981 1.00 97.44 327 PHE A O 1
ATOM 2530 N N . LEU A 1 328 ? 10.729 -9.307 -8.190 1.00 97.94 328 LEU A N 1
ATOM 2531 C CA . LEU A 1 328 ? 9.394 -9.913 -8.110 1.00 97.94 328 LEU A CA 1
ATOM 2532 C C . LEU A 1 328 ? 9.409 -11.225 -7.318 1.00 97.94 328 LEU A C 1
ATOM 2534 O O . LEU A 1 328 ? 8.538 -11.446 -6.479 1.00 97.94 328 LEU A O 1
ATOM 2538 N N . LYS A 1 329 ? 10.416 -12.077 -7.544 1.00 96.56 329 LYS A N 1
ATOM 2539 C CA . LYS A 1 329 ? 10.576 -13.333 -6.804 1.00 96.56 329 LYS A CA 1
ATOM 2540 C C . LYS A 1 329 ? 10.844 -13.087 -5.315 1.00 96.56 329 LYS A C 1
ATOM 2542 O O . LYS A 1 329 ? 10.258 -13.774 -4.484 1.00 96.56 329 LYS A O 1
ATOM 2547 N N . GLU A 1 330 ? 11.708 -12.130 -4.984 1.00 95.12 330 GLU A N 1
ATOM 2548 C CA . GLU A 1 330 ? 12.025 -11.742 -3.600 1.00 95.12 330 GLU A CA 1
ATOM 2549 C C . GLU A 1 330 ? 10.800 -11.170 -2.871 1.00 95.12 330 GLU A C 1
ATOM 2551 O O . GLU A 1 330 ? 10.587 -11.487 -1.704 1.00 95.12 330 GLU A O 1
ATOM 2556 N N . GLN A 1 331 ? 9.956 -10.410 -3.576 1.00 96.12 331 GLN A N 1
ATOM 2557 C CA . GLN A 1 331 ? 8.695 -9.869 -3.054 1.00 96.12 331 GLN A CA 1
ATOM 2558 C C . GLN A 1 331 ? 7.521 -10.869 -3.106 1.00 96.12 331 GLN A C 1
ATOM 2560 O O . GLN A 1 331 ? 6.385 -10.513 -2.799 1.00 96.12 331 GLN A O 1
ATOM 2565 N N . GLY A 1 332 ? 7.756 -12.125 -3.505 1.00 95.44 332 GLY A N 1
ATOM 2566 C CA . GLY A 1 332 ? 6.737 -13.181 -3.495 1.00 95.44 332 GLY A CA 1
ATOM 2567 C C . GLY A 1 332 ? 5.703 -13.115 -4.627 1.00 95.44 332 GLY A C 1
ATOM 2568 O O . GLY A 1 332 ? 4.663 -13.770 -4.541 1.00 95.44 332 GLY A O 1
ATOM 2569 N N . TYR A 1 333 ? 5.964 -12.366 -5.701 1.00 96.62 333 TYR A N 1
ATOM 2570 C CA . TYR A 1 333 ? 5.115 -12.366 -6.894 1.00 96.62 333 TYR A CA 1
ATOM 2571 C C . TYR A 1 333 ? 5.361 -13.632 -7.730 1.00 96.62 333 TYR A C 1
ATOM 2573 O O . TYR A 1 333 ? 6.516 -14.004 -7.975 1.00 96.62 333 TYR A O 1
ATOM 2581 N N . PRO A 1 334 ? 4.303 -14.300 -8.227 1.00 93.94 334 PRO A N 1
ATOM 2582 C CA . PRO A 1 334 ? 4.475 -15.428 -9.126 1.00 93.94 334 PRO A CA 1
ATOM 2583 C C . PRO A 1 334 ? 5.056 -14.945 -10.457 1.00 93.94 334 PRO A C 1
ATOM 2585 O O . PRO A 1 334 ? 4.524 -14.038 -11.095 1.00 93.94 334 PRO A O 1
ATOM 2588 N N . LEU A 1 335 ? 6.153 -15.571 -10.890 1.00 93.56 335 LEU A N 1
ATOM 2589 C CA . LEU A 1 335 ? 6.798 -15.179 -12.138 1.00 93.56 335 LEU A CA 1
ATOM 2590 C C . LEU A 1 335 ? 5.946 -15.591 -13.352 1.00 93.56 335 LEU A C 1
ATOM 2592 O O . LEU A 1 335 ? 5.580 -16.779 -13.445 1.00 93.56 335 LEU A O 1
ATOM 2596 N N . PRO A 1 336 ? 5.686 -14.656 -14.291 1.00 90.88 336 PRO A N 1
ATOM 2597 C CA . PRO A 1 336 ? 5.032 -14.961 -15.558 1.00 90.88 336 PRO A CA 1
ATOM 2598 C C . PRO A 1 336 ? 5.877 -15.956 -16.362 1.00 90.88 336 PRO A C 1
ATOM 2600 O O . PRO A 1 336 ? 7.098 -16.005 -16.206 1.00 90.88 336 PRO A O 1
ATOM 2603 N N . ALA A 1 337 ? 5.248 -16.771 -17.208 1.00 91.06 337 ALA A N 1
ATOM 2604 C CA . ALA A 1 337 ? 5.953 -17.751 -18.032 1.00 91.06 337 ALA A CA 1
ATOM 2605 C C . ALA A 1 337 ? 6.976 -17.077 -18.958 1.00 91.06 337 ALA A C 1
ATOM 2607 O O . ALA A 1 337 ? 8.083 -17.581 -19.108 1.00 91.06 337 ALA A O 1
ATOM 2608 N N . ALA A 1 338 ? 6.653 -15.893 -19.485 1.00 87.31 338 ALA A N 1
ATOM 2609 C CA . ALA A 1 338 ? 7.561 -15.078 -20.292 1.00 87.31 338 ALA A CA 1
ATOM 2610 C C . ALA A 1 338 ? 8.821 -14.606 -19.535 1.00 87.31 338 ALA A C 1
ATOM 2612 O O . ALA A 1 338 ? 9.783 -14.175 -20.167 1.00 87.31 338 ALA A O 1
ATOM 2613 N N . ALA A 1 339 ? 8.819 -14.679 -18.200 1.00 83.38 339 ALA A N 1
ATOM 2614 C CA . ALA A 1 339 ? 9.960 -14.348 -17.354 1.00 83.38 339 ALA A CA 1
ATOM 2615 C C . ALA A 1 339 ? 10.711 -15.579 -16.830 1.00 83.38 339 ALA A C 1
ATOM 2617 O O . ALA A 1 339 ? 11.702 -15.391 -16.126 1.00 83.38 339 ALA A O 1
ATOM 2618 N N . ARG A 1 340 ? 10.258 -16.814 -17.085 1.00 82.25 340 ARG A N 1
ATOM 2619 C CA . ARG A 1 340 ? 10.901 -18.034 -16.558 1.00 82.25 340 ARG A CA 1
ATOM 2620 C C . ARG A 1 340 ? 12.111 -18.416 -17.388 1.00 82.25 340 ARG A C 1
ATOM 2622 O O . ARG A 1 340 ? 13.201 -18.412 -16.767 1.00 82.25 340 ARG A O 1
#

pLDDT: mean 87.25, std 13.52, range [38.84, 98.62]

Radius of gyration: 25.73 Å; chains: 1; bounding box: 76×48×84 Å

Secondary structure (DSSP, 8-state):
---------HHHHHHHHHHHHHHHHHHHHHHHHHHHHHHHHHHHHHHHTTT--------EEEE----SS-----SPEEEEETTEEEEEEEEEP-BTTTBS-EEEEEEEEETTEEEEEEEPPP--TT--EEEEEEE---TTSSS-EEEEEEE---SS--EEEEEEEE-TTSS-EEEEEEEEESSSPP-EE-SSSSS--EEEEE-GGGTTTSS-GGG----EEEEEEETTEEEE-TT-GGGHHHHHHHHHHHHHTPPPSSTTHHHHHHHHHHHHHHTT-HHHHHHHHHHHS-SS--TT-EEESS---TTSPPPTT-EEEPPHHHHHHHHHHHTTPPPPGGG-